Protein AF-0000000079724492 (afdb_homodimer)

pLDDT: mean 89.34, std 16.04, range [23.08, 98.81]

Radius of gyration: 20.68 Å; Cα contacts (8 Å, |Δi|>4): 673; chains: 2; bounding box: 57×58×46 Å

Organism: NCBI:txid2484901

Nearest PDB structures (foldseek):
  4kyx-assembly1_A  TM=8.352E-01  e=3.071E-11  Rickettsia felis URRWXCal2
  4dyw-assembly1_A  TM=8.777E-01  e=1.255E-09  Burkholderia pseudomallei 1710b
  5gp0-assembly1_I  TM=8.619E-01  e=4.681E-09  Arabidopsis thaliana
  2b0v-assembly1_A  TM=8.127E-01  e=9.041E-09  Nitrosomonas europaea
  7r0d-assembly1_AAA  TM=7.111E-01  e=1.255E-09  Homo sapiens

Solvent-accessible surface area (backbone atoms only — not comparable to full-atom values): 17056 Å² total; per-residue (Å²): 129,81,78,69,68,70,71,74,82,53,71,42,51,28,32,27,36,49,32,59,51,98,87,62,25,36,44,31,31,26,35,60,56,94,86,43,71,36,33,25,57,44,46,43,68,52,51,76,54,48,49,66,67,55,31,40,42,50,31,31,34,57,49,24,63,40,52,70,72,47,74,44,43,32,35,42,34,40,31,43,28,93,82,43,73,40,29,40,40,36,42,33,23,42,36,44,58,55,99,69,76,76,40,75,33,81,86,43,73,56,54,75,48,69,50,72,37,45,63,72,56,49,66,74,49,62,46,50,77,45,57,53,72,68,58,69,50,88,76,83,62,73,23,49,68,43,78,28,63,46,79,74,81,125,130,80,77,69,67,69,70,75,82,51,71,43,50,28,32,27,36,50,33,60,50,98,85,62,24,36,45,32,30,27,34,60,56,94,85,45,71,34,33,25,57,46,46,43,66,52,50,76,54,47,49,67,68,55,31,40,41,50,33,32,34,58,50,24,64,42,52,69,73,48,73,45,44,31,35,42,33,40,30,43,28,93,83,44,73,40,30,40,40,37,43,33,23,42,36,42,58,55,99,66,78,77,40,76,32,81,86,43,73,58,54,76,47,70,50,72,35,45,63,72,55,48,68,74,50,62,44,51,76,45,56,54,72,69,58,71,51,86,76,84,61,73,26,48,67,45,77,27,63,47,78,75,81,123

InterPro domains:
  IPR000086 NUDIX hydrolase domain [PF00293] (11-135)
  IPR000086 NUDIX hydrolase domain [PS51462] (10-139)
  IPR015797 NUDIX hydrolase-like domain superfamily [SSF55811] (9-136)
  IPR020476 NUDIX hydrolase [PR00502] (39-53)
  IPR020476 NUDIX hydrolase [PR00502] (53-68)

Structure (mmCIF, N/CA/C/O backbone):
data_AF-0000000079724492-model_v1
#
loop_
_entity.id
_entity.type
_entity.pdbx_description
1 polymer 'NUDIX hydrolase'
#
loop_
_atom_site.group_PDB
_atom_site.id
_atom_site.type_symbol
_atom_site.label_atom_id
_atom_site.label_alt_id
_atom_site.label_comp_id
_atom_site.label_asym_id
_atom_site.label_entity_id
_atom_site.label_seq_id
_atom_site.pdbx_PDB_ins_code
_atom_site.Cartn_x
_atom_site.Cartn_y
_atom_site.Cartn_z
_atom_site.occupancy
_atom_site.B_iso_or_equiv
_atom_site.auth_seq_id
_atom_site.auth_comp_id
_atom_site.auth_asym_id
_atom_site.auth_atom_id
_atom_site.pdbx_PDB_model_num
ATOM 1 N N . MET A 1 1 ? 31.938 20.969 -4.527 1 23.92 1 MET A N 1
ATOM 2 C CA . MET A 1 1 ? 31.438 19.703 -5.047 1 23.92 1 MET A CA 1
ATOM 3 C C . MET A 1 1 ? 30.016 19.422 -4.562 1 23.92 1 MET A C 1
ATOM 5 O O . MET A 1 1 ? 29.797 19.266 -3.363 1 23.92 1 MET A O 1
ATOM 9 N N . ILE A 1 2 ? 29 20.109 -5.086 1 25.16 2 ILE A N 1
ATOM 10 C CA . ILE A 1 2 ? 27.594 20.156 -4.711 1 25.16 2 ILE A CA 1
ATOM 11 C C . ILE A 1 2 ? 27.031 18.734 -4.621 1 25.16 2 ILE A C 1
ATOM 13 O O . ILE A 1 2 ? 27.094 17.969 -5.594 1 25.16 2 ILE A O 1
ATOM 17 N N . ASP A 1 3 ? 27.344 18.062 -3.525 1 25.41 3 ASP A N 1
ATOM 18 C CA . ASP A 1 3 ? 26.875 16.719 -3.236 1 25.41 3 ASP A CA 1
ATOM 19 C C . ASP A 1 3 ? 25.438 16.531 -3.723 1 25.41 3 ASP A C 1
ATOM 21 O O . ASP A 1 3 ? 24.5 17.109 -3.164 1 25.41 3 ASP A O 1
ATOM 25 N N . PHE A 1 4 ? 25.266 16.672 -5.016 1 28.94 4 PHE A N 1
ATOM 26 C CA . PHE A 1 4 ? 24.047 16.266 -5.699 1 28.94 4 PHE A CA 1
ATOM 27 C C . PHE A 1 4 ? 23.562 14.93 -5.148 1 28.94 4 PHE A C 1
ATOM 29 O O . PHE A 1 4 ? 24.109 13.875 -5.469 1 28.94 4 PHE A O 1
ATOM 36 N N . LEU A 1 5 ? 23.5 14.852 -3.926 1 30.67 5 LEU A N 1
ATOM 37 C CA . LEU A 1 5 ? 22.938 13.633 -3.336 1 30.67 5 LEU A CA 1
ATOM 38 C C . LEU A 1 5 ? 21.781 13.109 -4.168 1 30.67 5 LEU A C 1
ATOM 40 O O . LEU A 1 5 ? 20.781 13.805 -4.344 1 30.67 5 LEU A O 1
ATOM 44 N N . PHE A 1 6 ? 22.125 12.57 -5.207 1 33.72 6 PHE A N 1
ATOM 45 C CA . PHE A 1 6 ? 21.188 11.828 -6.047 1 33.72 6 PHE A CA 1
ATOM 46 C C . PHE A 1 6 ? 20.094 11.188 -5.207 1 33.72 6 PHE A C 1
ATOM 48 O O . PHE A 1 6 ? 20.359 10.289 -4.402 1 33.72 6 PHE A O 1
ATOM 55 N N . LYS A 1 7 ? 19.266 12.023 -4.555 1 41.03 7 LYS A N 1
ATOM 56 C CA . LYS A 1 7 ? 18.078 11.438 -3.926 1 41.03 7 LYS A CA 1
ATOM 57 C C . LYS A 1 7 ? 17.625 10.203 -4.684 1 41.03 7 LYS A C 1
ATOM 59 O O . LYS A 1 7 ? 17.359 10.258 -5.887 1 41.03 7 LYS A O 1
ATOM 64 N N . LYS A 1 8 ? 18.281 9.117 -4.406 1 47.78 8 LYS A N 1
ATOM 65 C CA . LYS A 1 8 ? 17.906 7.832 -4.996 1 47.78 8 LYS A CA 1
ATOM 66 C C . LYS A 1 8 ? 16.422 7.809 -5.355 1 47.78 8 LYS A C 1
ATOM 68 O O . LYS A 1 8 ? 15.57 8.094 -4.512 1 47.78 8 LYS A O 1
ATOM 73 N N . LYS A 1 9 ? 16.078 8.008 -6.695 1 63.56 9 LYS A N 1
ATOM 74 C CA . LYS A 1 9 ? 14.867 7.789 -7.477 1 63.56 9 LYS A CA 1
ATOM 75 C C . LYS A 1 9 ? 14.156 6.508 -7.043 1 63.56 9 LYS A C 1
ATOM 77 O O . LYS A 1 9 ? 14.695 5.41 -7.195 1 63.56 9 LYS A O 1
ATOM 82 N N . GLY A 1 10 ? 13.328 6.68 -5.855 1 80.56 10 GLY A N 1
ATOM 83 C CA . GLY A 1 10 ? 12.711 5.43 -5.445 1 80.56 10 GLY A CA 1
ATOM 84 C C . GLY A 1 10 ? 11.25 5.582 -5.055 1 80.56 10 GLY A C 1
ATOM 85 O O . GLY A 1 10 ? 10.766 6.703 -4.879 1 80.56 10 GLY A O 1
ATOM 86 N N . LEU A 1 11 ? 10.633 4.5 -5.086 1 90.06 11 LEU A N 1
ATOM 87 C CA . LEU A 1 11 ? 9.25 4.379 -4.633 1 90.06 11 LEU A CA 1
ATOM 88 C C . LEU A 1 11 ? 9.133 4.703 -3.146 1 90.06 11 LEU A C 1
ATOM 90 O O . LEU A 1 11 ? 9.883 4.164 -2.328 1 90.06 11 LEU A O 1
ATOM 94 N N . ARG A 1 12 ? 8.336 5.766 -2.795 1 93.5 12 ARG A N 1
ATOM 95 C CA . ARG A 1 12 ? 8.117 6.137 -1.401 1 93.5 12 ARG A CA 1
ATOM 96 C C . ARG A 1 12 ? 6.801 5.562 -0.882 1 93.5 12 ARG A C 1
ATOM 98 O O . ARG A 1 12 ? 5.789 5.57 -1.587 1 93.5 12 ARG A O 1
ATOM 105 N N . VAL A 1 13 ? 6.805 5 0.316 1 97.12 13 VAL A N 1
ATOM 106 C CA . VAL A 1 13 ? 5.602 4.516 0.984 1 97.12 13 VAL A CA 1
ATOM 107 C C . VAL A 1 13 ? 5.352 5.324 2.254 1 97.12 13 VAL A C 1
ATOM 109 O O . VAL A 1 13 ? 6.234 5.441 3.107 1 97.12 13 VAL A O 1
ATOM 112 N N . ARG A 1 14 ? 4.18 5.91 2.348 1 97.69 14 ARG A N 1
ATOM 113 C CA . ARG A 1 14 ? 3.871 6.688 3.545 1 97.69 14 ARG A CA 1
ATOM 114 C C . ARG A 1 14 ? 2.49 6.332 4.086 1 97.69 14 ARG A C 1
ATOM 116 O O . ARG A 1 14 ? 1.649 5.805 3.357 1 97.69 14 ARG A O 1
ATOM 123 N N . VAL A 1 15 ? 2.297 6.559 5.344 1 98.75 15 VAL A N 1
ATOM 124 C CA . VAL A 1 15 ? 0.991 6.43 5.984 1 98.75 15 VAL A CA 1
ATOM 125 C C . VAL A 1 15 ? 0.385 7.816 6.203 1 98.75 15 VAL A C 1
ATOM 127 O O . VAL A 1 15 ? 1.109 8.805 6.312 1 98.75 15 VAL A O 1
ATOM 130 N N . ALA A 1 16 ? -0.889 7.879 6.18 1 98.75 16 ALA A N 1
ATOM 131 C CA . ALA A 1 16 ? -1.638 9.102 6.449 1 98.75 16 ALA A CA 1
ATOM 132 C C . ALA A 1 16 ? -2.861 8.82 7.316 1 98.75 16 ALA A C 1
ATOM 134 O O . ALA A 1 16 ? -3.498 7.773 7.18 1 98.75 16 ALA A O 1
ATOM 135 N N . ALA A 1 17 ? -3.199 9.734 8.133 1 98.75 17 ALA A N 1
ATOM 136 C CA . ALA A 1 17 ? -4.285 9.562 9.102 1 98.75 17 ALA A CA 1
ATOM 137 C C . ALA A 1 17 ? -5.461 10.477 8.773 1 98.75 17 ALA A C 1
ATOM 139 O O . ALA A 1 17 ? -5.305 11.695 8.711 1 98.75 17 ALA A O 1
ATOM 140 N N . LEU A 1 18 ? -6.535 9.898 8.586 1 98.25 18 LEU A N 1
ATOM 141 C CA . LEU A 1 18 ? -7.785 10.648 8.562 1 98.25 18 LEU A CA 1
ATOM 142 C C . LEU A 1 18 ? -8.398 10.719 9.953 1 98.25 18 LEU A C 1
ATOM 144 O O . LEU A 1 18 ? -8.945 9.734 10.453 1 98.25 18 LEU A O 1
ATOM 148 N N . ILE A 1 19 ? -8.266 11.812 10.578 1 98.19 19 ILE A N 1
ATOM 149 C CA . ILE A 1 19 ? -8.781 12.07 11.914 1 98.19 19 ILE A CA 1
ATOM 150 C C . ILE A 1 19 ? -9.922 13.094 11.836 1 98.19 19 ILE A C 1
ATOM 152 O O . ILE A 1 19 ? -9.758 14.164 11.25 1 98.19 19 ILE A O 1
ATOM 156 N N . GLN A 1 20 ? -11.016 12.75 12.414 1 96.69 20 GLN A N 1
ATOM 157 C CA . GLN A 1 20 ? -12.141 13.672 12.445 1 96.69 20 GLN A CA 1
ATOM 158 C C . GLN A 1 20 ? -12.461 14.109 13.867 1 96.69 20 GLN A C 1
ATOM 160 O O . GLN A 1 20 ? -12.375 13.312 14.805 1 96.69 20 GLN A O 1
ATOM 165 N N . ASP A 1 21 ? -12.836 15.391 14.016 1 95.94 21 ASP A N 1
ATOM 166 C CA . ASP A 1 21 ? -13.258 15.867 15.328 1 95.94 21 ASP A CA 1
ATOM 167 C C . ASP A 1 21 ? -14.727 15.539 15.578 1 95.94 21 ASP A C 1
ATOM 169 O O . ASP A 1 21 ? -15.344 14.805 14.805 1 95.94 21 ASP A O 1
ATOM 173 N N . LYS A 1 22 ? -15.203 16.047 16.672 1 94.38 22 LYS A N 1
ATOM 174 C CA . LYS A 1 22 ? -16.562 15.719 17.109 1 94.38 22 LYS A CA 1
ATOM 175 C C . LYS A 1 22 ? -17.594 16.25 16.109 1 94.38 22 LYS A C 1
ATOM 177 O O . LYS A 1 22 ? -18.719 15.742 16.047 1 94.38 22 LYS A O 1
ATOM 182 N N . LYS A 1 23 ? -17.25 17.281 15.328 1 95.44 23 LYS A N 1
ATOM 183 C CA . LYS A 1 23 ? -18.172 17.891 14.352 1 95.44 23 LYS A CA 1
ATOM 184 C C . LYS A 1 23 ? -18 17.25 12.977 1 95.44 23 LYS A C 1
ATOM 186 O O . LYS A 1 23 ? -18.625 17.672 12.008 1 95.44 23 LYS A O 1
ATOM 191 N N . GLY A 1 24 ? -17.062 16.281 12.836 1 94.75 24 GLY A N 1
ATOM 192 C CA . GLY A 1 24 ? -16.844 15.578 11.578 1 94.75 24 GLY A CA 1
ATOM 193 C C . GLY A 1 24 ? -15.828 16.25 10.68 1 94.75 24 GLY A C 1
ATOM 194 O O . GLY A 1 24 ? -15.633 15.844 9.531 1 94.75 24 GLY A O 1
ATOM 195 N N . LYS A 1 25 ? -15.234 17.297 11.188 1 97.25 25 LYS A N 1
ATOM 196 C CA . LYS A 1 25 ? -14.227 17.984 10.391 1 97.25 25 LYS A CA 1
ATOM 197 C C . LYS A 1 25 ? -12.906 17.219 10.375 1 97.25 25 LYS A C 1
ATOM 199 O O . LYS A 1 25 ? -12.531 16.609 11.375 1 97.25 25 LYS A O 1
ATOM 204 N N . VAL A 1 26 ? -12.18 17.266 9.281 1 97.81 26 VAL A N 1
ATOM 205 C CA . VAL A 1 26 ? -10.961 16.5 9.047 1 97.81 26 VAL A CA 1
ATOM 206 C C . VAL A 1 26 ? -9.742 17.312 9.461 1 97.81 26 VAL A C 1
ATOM 208 O O . VAL A 1 26 ? -9.602 18.469 9.062 1 97.81 26 VAL A O 1
ATOM 211 N N . LEU A 1 27 ? -8.875 16.703 10.227 1 98.38 27 LEU A N 1
ATOM 212 C CA . LEU A 1 27 ? -7.625 17.328 10.648 1 98.38 27 LEU A CA 1
ATOM 213 C C . LEU A 1 27 ? -6.59 17.266 9.523 1 98.38 27 LEU A C 1
ATOM 215 O O . LEU A 1 27 ? -6.301 16.203 8.992 1 98.38 27 LEU A O 1
ATOM 219 N N . LEU A 1 28 ? -6.062 18.422 9.125 1 98.31 28 LEU A N 1
ATOM 220 C CA . LEU A 1 28 ? -4.957 18.516 8.18 1 98.31 28 LEU A CA 1
ATOM 221 C C . LEU A 1 28 ? -3.785 19.281 8.789 1 98.31 28 LEU A C 1
ATOM 223 O O . LEU A 1 28 ? -3.969 20.062 9.727 1 98.31 28 LEU A O 1
ATOM 227 N N . ILE A 1 29 ? -2.602 18.953 8.25 1 97.38 29 ILE A N 1
ATOM 228 C CA . ILE A 1 29 ? -1.427 19.766 8.562 1 97.38 29 ILE A CA 1
ATOM 229 C C . ILE A 1 29 ? -1.015 20.578 7.328 1 97.38 29 ILE A C 1
ATOM 231 O O . ILE A 1 29 ? -1.315 20.188 6.195 1 97.38 29 ILE A O 1
ATOM 235 N N . GLN A 1 30 ? -0.397 21.688 7.605 1 95.62 30 GLN A N 1
ATOM 236 C CA . GLN A 1 30 ? 0.073 22.547 6.527 1 95.62 30 GLN A CA 1
ATOM 237 C C . GLN A 1 30 ? 1.594 22.5 6.406 1 95.62 30 GLN A C 1
ATOM 239 O O . GLN A 1 30 ? 2.303 22.516 7.418 1 95.62 30 GLN A O 1
ATOM 244 N N . GLN A 1 31 ? 2.049 22.312 5.203 1 93.19 31 GLN A N 1
ATOM 245 C CA . GLN A 1 31 ? 3.471 22.438 4.895 1 93.19 31 GLN A CA 1
ATOM 246 C C . GLN A 1 31 ? 3.721 23.562 3.895 1 93.19 31 GLN A C 1
ATOM 248 O O . GLN A 1 31 ? 2.85 23.891 3.088 1 93.19 31 GLN A O 1
ATOM 253 N N . THR A 1 32 ? 4.852 24.219 4.105 1 86.12 32 THR A N 1
ATOM 254 C CA . THR A 1 32 ? 5.223 25.312 3.213 1 86.12 32 THR A CA 1
ATOM 255 C C . THR A 1 32 ? 6.508 24.984 2.459 1 86.12 32 THR A C 1
ATOM 257 O O . THR A 1 32 ? 7.473 24.5 3.053 1 86.12 32 THR A O 1
ATOM 260 N N . LYS A 1 33 ? 6.359 24.969 1.174 1 76.69 33 LYS A N 1
ATOM 261 C CA . LYS A 1 33 ? 7.531 24.844 0.31 1 76.69 33 LYS A CA 1
ATOM 262 C C . LYS A 1 33 ? 7.613 26 -0.678 1 76.69 33 LYS A C 1
ATOM 264 O O . LYS A 1 33 ? 6.645 26.297 -1.377 1 76.69 33 LYS A O 1
ATOM 269 N N . LYS A 1 34 ? 8.734 26.609 -0.752 1 77.06 34 LYS A N 1
ATOM 270 C CA . LYS A 1 34 ? 8.992 27.75 -1.627 1 77.06 34 LYS A CA 1
ATOM 271 C C . LYS A 1 34 ? 7.91 28.812 -1.485 1 77.06 34 LYS A C 1
ATOM 273 O O . LYS A 1 34 ? 7.402 29.328 -2.484 1 77.06 34 LYS A O 1
ATOM 278 N N . GLY A 1 35 ? 7.473 29 -0.375 1 74.62 35 GLY A N 1
ATOM 279 C CA . GLY A 1 35 ? 6.551 30.094 -0.084 1 74.62 35 GLY A CA 1
ATOM 280 C C . GLY A 1 35 ? 5.098 29.719 -0.314 1 74.62 35 GLY A C 1
ATOM 281 O O . GLY A 1 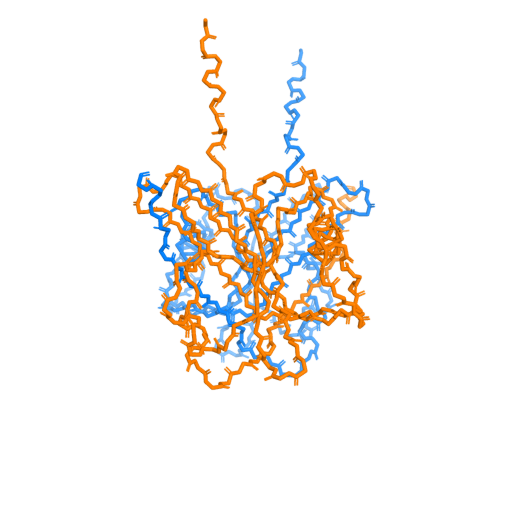35 ? 4.195 30.516 -0.047 1 74.62 35 GLY A O 1
ATOM 282 N N . GLN A 1 36 ? 4.871 28.656 -0.905 1 82.12 36 GLN A N 1
ATOM 283 C CA . GLN A 1 36 ? 3.496 28.203 -1.118 1 82.12 36 GLN A CA 1
ATOM 284 C C . GLN A 1 36 ? 3.109 27.125 -0.12 1 82.12 36 GLN A C 1
ATOM 286 O O . GLN A 1 36 ? 3.84 26.141 0.057 1 82.12 36 GLN A O 1
ATOM 291 N N . GLY A 1 37 ? 2.002 27.391 0.529 1 90.62 37 GLY A N 1
ATOM 292 C CA . GLY A 1 37 ? 1.502 26.422 1.496 1 90.62 37 GLY A CA 1
ATOM 293 C C . GLY A 1 37 ? 0.546 25.422 0.891 1 90.62 37 GLY A C 1
ATOM 294 O O . GLY A 1 37 ? -0.2 25.734 -0.037 1 90.62 37 GLY A O 1
ATOM 295 N N . TYR A 1 38 ? 0.639 24.203 1.301 1 94.69 38 TYR A N 1
ATOM 296 C CA . TYR A 1 38 ? -0.314 23.172 0.926 1 94.69 38 TYR A CA 1
ATOM 297 C C . TYR A 1 38 ? -0.69 22.312 2.131 1 94.69 38 TYR A C 1
ATOM 299 O O . TYR A 1 38 ? -0.074 22.422 3.193 1 94.69 38 TYR A O 1
ATOM 307 N N . TRP A 1 39 ? -1.749 21.578 1.968 1 96.56 39 TRP A N 1
ATOM 308 C CA . TRP A 1 39 ? -2.305 20.812 3.078 1 96.56 39 TRP A CA 1
ATOM 309 C C . TRP A 1 39 ? -2.16 19.312 2.834 1 96.56 39 TRP A C 1
ATOM 311 O O . TRP A 1 39 ? -2.197 18.859 1.688 1 96.56 39 TRP A O 1
ATOM 321 N N . LEU A 1 40 ? -2.006 18.578 3.943 1 96.81 40 LEU A N 1
ATOM 322 C CA . LEU A 1 40 ? -1.855 17.125 3.906 1 96.81 40 LEU A CA 1
ATOM 323 C C . LEU A 1 40 ? -2.582 16.469 5.078 1 96.81 40 LEU A C 1
ATOM 325 O O . LEU A 1 40 ? -2.744 17.094 6.133 1 96.81 40 LEU A O 1
ATOM 329 N N . LEU A 1 41 ? -2.975 15.227 4.82 1 98.38 41 LEU A N 1
ATOM 330 C CA . LEU A 1 41 ? 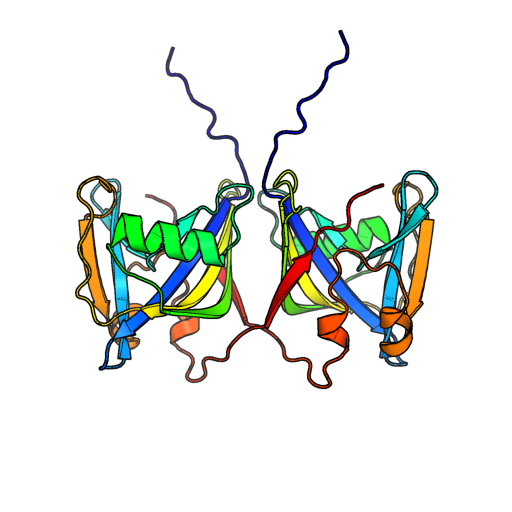-3.27 14.406 5.992 1 98.38 41 LEU A CA 1
ATOM 331 C C . LEU A 1 41 ? -2.016 14.188 6.832 1 98.38 41 LEU A C 1
ATOM 333 O O . LEU A 1 41 ? -0.935 13.953 6.289 1 98.38 41 LEU A O 1
ATOM 337 N N . PRO A 1 42 ? -2.145 14.352 8.219 1 98.06 42 PRO A N 1
ATOM 338 C CA . PRO A 1 42 ? -0.962 14.039 9.023 1 98.06 42 PRO A CA 1
ATOM 339 C C . PRO A 1 42 ? -0.451 12.617 8.797 1 98.06 42 PRO A C 1
ATOM 341 O O . PRO A 1 42 ? -1.245 11.703 8.578 1 98.06 42 PRO A O 1
ATOM 344 N N . GLY A 1 43 ? 0.784 12.406 8.859 1 97.69 43 GLY A N 1
ATOM 345 C CA . GLY A 1 43 ? 1.438 11.133 8.578 1 97.69 43 GLY A CA 1
ATOM 346 C C . GLY A 1 43 ? 2.883 11.289 8.148 1 97.69 43 GLY A C 1
ATOM 347 O O . GLY A 1 43 ? 3.529 12.289 8.477 1 97.69 43 GLY A O 1
ATOM 348 N N . GLY A 1 44 ? 3.436 10.25 7.469 1 97 44 GLY A N 1
ATOM 349 C CA . GLY A 1 44 ? 4.824 10.281 7.035 1 97 44 GLY A CA 1
ATOM 350 C C . GLY A 1 44 ? 5.328 8.938 6.539 1 97 44 GLY A C 1
ATOM 351 O O . GLY A 1 44 ? 4.543 8.008 6.352 1 97 44 GLY A O 1
ATOM 352 N N . GLY A 1 45 ? 6.551 8.906 6.289 1 96.81 45 GLY A N 1
ATOM 353 C CA . GLY A 1 45 ? 7.141 7.715 5.711 1 96.81 45 GLY A CA 1
ATOM 354 C C . GLY A 1 45 ? 7.195 6.547 6.68 1 96.81 45 GLY A C 1
ATOM 355 O O . GLY A 1 45 ? 7.418 6.738 7.879 1 96.81 45 GLY A O 1
ATOM 356 N N . ILE A 1 46 ? 7.023 5.34 6.121 1 96.81 46 ILE A N 1
ATOM 357 C CA . ILE A 1 46 ? 7.215 4.109 6.883 1 96.81 46 ILE A CA 1
ATOM 358 C C . ILE A 1 46 ? 8.703 3.77 6.949 1 96.81 46 ILE A C 1
ATOM 360 O O . ILE A 1 46 ? 9.391 3.789 5.926 1 96.81 46 ILE A O 1
ATOM 364 N N . GLU A 1 47 ? 9.203 3.49 8.102 1 95.06 47 GLU A N 1
ATOM 365 C CA . GLU A 1 47 ? 10.57 3.008 8.25 1 95.06 47 GLU A CA 1
ATOM 366 C C . GLU A 1 47 ? 10.633 1.489 8.109 1 95.06 47 GLU A C 1
ATOM 368 O O . GLU A 1 47 ? 9.711 0.781 8.508 1 95.06 47 GLU A O 1
ATOM 373 N N . PHE A 1 48 ? 11.742 1.054 7.582 1 93.5 48 PHE A N 1
ATOM 374 C CA . PHE A 1 48 ? 11.945 -0.376 7.383 1 93.5 48 PHE A CA 1
ATOM 375 C C . PHE A 1 48 ? 11.781 -1.136 8.695 1 93.5 48 PHE A C 1
ATOM 377 O O . PHE A 1 48 ? 12.367 -0.761 9.711 1 93.5 48 PHE A O 1
ATOM 384 N N . GLY A 1 49 ? 10.93 -2.201 8.703 1 93.5 49 GLY A N 1
ATOM 385 C CA . GLY A 1 49 ? 10.703 -3.029 9.883 1 93.5 49 GLY A CA 1
ATOM 386 C C . GLY A 1 49 ? 9.586 -2.514 10.773 1 93.5 49 GLY A C 1
ATOM 387 O O . GLY A 1 49 ? 9.18 -3.191 11.719 1 93.5 49 GLY A O 1
ATOM 388 N N . GLU A 1 50 ? 9.109 -1.398 10.461 1 94.38 50 GLU A N 1
ATOM 389 C CA . GLU A 1 50 ? 7.992 -0.779 11.164 1 94.38 50 GLU A CA 1
ATOM 390 C C . GLU A 1 50 ? 6.684 -0.998 10.414 1 94.38 50 GLU A C 1
ATOM 392 O O . GLU A 1 50 ? 6.602 -0.75 9.203 1 94.38 50 GLU A O 1
ATOM 397 N N . SER A 1 51 ? 5.652 -1.509 11.141 1 96.69 51 SER A N 1
ATOM 398 C CA . SER A 1 51 ? 4.367 -1.679 10.469 1 96.69 51 SER A CA 1
ATOM 399 C C . SER A 1 51 ? 3.736 -0.331 10.133 1 96.69 51 SER A C 1
ATOM 401 O O . SER A 1 51 ? 4.113 0.695 10.703 1 96.69 51 SER A O 1
ATOM 403 N N . ALA A 1 52 ? 2.83 -0.354 9.219 1 98.19 52 ALA A N 1
ATOM 404 C CA . ALA A 1 52 ? 2.092 0.855 8.867 1 98.19 52 ALA A CA 1
ATOM 405 C C . ALA A 1 52 ? 1.427 1.472 10.094 1 98.19 52 ALA A C 1
ATOM 407 O O . ALA A 1 52 ? 1.461 2.689 10.281 1 98.19 52 ALA A O 1
ATOM 408 N N . GLU A 1 53 ? 0.862 0.656 10.906 1 98.06 53 GLU A N 1
ATOM 409 C CA . GLU A 1 53 ? 0.195 1.132 12.109 1 98.06 53 GLU A CA 1
ATOM 410 C C . GLU A 1 53 ? 1.193 1.752 13.086 1 98.06 53 GLU A C 1
ATOM 412 O O . GLU A 1 53 ? 0.92 2.797 13.68 1 98.06 53 GLU A O 1
ATOM 417 N N . GLU A 1 54 ? 2.318 1.111 13.25 1 97.62 54 GLU A N 1
ATOM 418 C CA . GLU A 1 54 ? 3.367 1.656 14.102 1 97.62 54 GLU A CA 1
ATOM 419 C C . GLU A 1 54 ? 3.869 2.998 13.57 1 97.62 54 GLU A C 1
ATOM 421 O O . GLU A 1 54 ? 4.105 3.926 14.352 1 97.62 54 GLU A O 1
ATOM 426 N N . ALA A 1 55 ? 4.07 3.047 12.266 1 98.19 55 ALA A N 1
ATOM 427 C CA . ALA A 1 55 ? 4.5 4.297 11.648 1 98.19 55 ALA A CA 1
ATOM 428 C C . ALA A 1 55 ? 3.492 5.414 11.906 1 98.19 55 ALA A C 1
ATOM 430 O O . ALA A 1 55 ? 3.873 6.543 12.219 1 98.19 55 ALA A O 1
ATOM 431 N N . LEU A 1 56 ? 2.225 5.043 11.812 1 98.31 56 LEU A N 1
ATOM 432 C CA . LEU A 1 56 ? 1.154 6.008 12.047 1 98.31 56 LEU A CA 1
ATOM 433 C C . LEU A 1 56 ? 1.223 6.566 13.469 1 98.31 56 LEU A C 1
ATOM 435 O O . LEU A 1 56 ? 1.15 7.781 13.664 1 98.31 56 LEU A O 1
ATOM 439 N N . GLN A 1 57 ? 1.383 5.691 14.375 1 98.31 57 GLN A N 1
ATOM 440 C CA . GLN A 1 57 ? 1.483 6.102 15.766 1 98.31 57 GLN A CA 1
ATOM 441 C C . GLN A 1 57 ? 2.695 7.004 15.992 1 98.31 57 GLN A C 1
ATOM 443 O O . GLN A 1 57 ? 2.584 8.055 16.625 1 98.31 57 GLN A O 1
ATOM 448 N N . ARG A 1 58 ? 3.793 6.578 15.477 1 97.81 58 ARG A N 1
ATOM 449 C CA . ARG A 1 58 ? 5.023 7.348 15.641 1 97.81 58 ARG A CA 1
ATOM 450 C C . ARG A 1 58 ? 4.891 8.734 15.016 1 97.81 58 ARG A C 1
ATOM 452 O O . ARG A 1 58 ? 5.168 9.742 15.664 1 97.81 58 ARG A O 1
ATOM 459 N N . GLU A 1 59 ? 4.465 8.789 13.758 1 97.56 59 GLU A N 1
ATOM 460 C CA . GLU A 1 59 ? 4.379 10.047 13.016 1 97.56 59 GLU A CA 1
ATOM 461 C C . GLU A 1 59 ? 3.402 11.008 13.68 1 97.56 59 GLU A C 1
ATOM 463 O O . GLU A 1 59 ? 3.654 12.219 13.734 1 97.56 59 GLU A O 1
ATOM 468 N N . LEU A 1 60 ? 2.262 10.555 14.227 1 97.62 60 LEU A N 1
ATOM 469 C CA . LEU A 1 60 ? 1.271 11.422 14.852 1 97.62 60 LEU A CA 1
ATOM 470 C C . LEU A 1 60 ? 1.788 11.969 16.172 1 97.62 60 LEU A C 1
ATOM 472 O O . LEU A 1 60 ? 1.508 13.117 16.531 1 97.62 60 LEU A O 1
ATOM 476 N N . LYS A 1 61 ? 2.506 11.109 16.859 1 96.81 61 LYS A N 1
ATOM 477 C CA . LYS A 1 61 ? 3.143 11.578 18.078 1 96.81 61 LYS A CA 1
ATOM 478 C C . LYS A 1 61 ? 4.191 12.648 17.781 1 96.81 61 LYS A C 1
ATOM 480 O O . LYS A 1 61 ? 4.215 13.703 18.422 1 96.81 61 LYS A O 1
ATOM 485 N N . GLU A 1 62 ? 5.012 12.398 16.828 1 95.88 62 GLU A N 1
ATOM 486 C CA . GLU A 1 62 ? 6.102 13.305 16.469 1 95.88 62 GLU A CA 1
ATOM 487 C C . GLU A 1 62 ? 5.566 14.625 15.922 1 95.88 62 GLU A C 1
ATOM 489 O O . GLU A 1 62 ? 6.059 15.695 16.281 1 95.88 62 GLU A O 1
ATOM 494 N N . GLU A 1 63 ? 4.574 14.57 15.07 1 96.06 63 GLU A N 1
ATOM 495 C CA . GLU A 1 63 ? 4.105 15.75 14.359 1 96.06 63 GLU A CA 1
ATOM 496 C C . GLU A 1 63 ? 3.148 16.578 15.211 1 96.06 63 GLU A C 1
ATOM 498 O O . GLU A 1 63 ? 3.182 17.812 15.188 1 96.06 63 GLU A O 1
ATOM 503 N N . LEU A 1 64 ? 2.254 15.898 16.031 1 96.44 64 LEU A N 1
ATOM 504 C CA . LEU A 1 64 ? 1.112 16.594 16.609 1 96.44 64 LEU A CA 1
ATOM 505 C C . LEU A 1 64 ? 0.923 16.188 18.062 1 96.44 64 LEU A C 1
ATOM 507 O O . LEU A 1 64 ? -0.05 16.594 18.703 1 96.44 64 LEU A O 1
ATOM 511 N N . GLU A 1 65 ? 1.772 15.391 18.609 1 95.94 65 GLU A N 1
ATOM 512 C CA . GLU A 1 65 ? 1.678 14.875 19.969 1 95.94 65 GLU A CA 1
ATOM 513 C C . GLU A 1 65 ? 0.336 14.188 20.219 1 95.94 65 GLU A C 1
ATOM 515 O O . GLU A 1 65 ? -0.28 14.367 21.266 1 95.94 65 GLU A O 1
ATOM 520 N N . LEU A 1 66 ? -0.112 13.492 19.219 1 97.19 66 LEU A N 1
ATOM 521 C CA . LEU A 1 66 ? -1.372 12.766 19.328 1 97.19 66 LEU A CA 1
ATOM 522 C C . LEU A 1 66 ? -1.124 11.281 19.609 1 97.19 66 LEU A C 1
ATOM 524 O O . LEU A 1 66 ? -0.216 10.68 19.031 1 97.19 66 LEU A O 1
ATOM 528 N N . ASP A 1 67 ? -1.985 10.773 20.5 1 97.69 67 ASP A N 1
ATOM 529 C CA . ASP A 1 67 ? -1.932 9.352 20.812 1 97.69 67 ASP A CA 1
ATOM 530 C C . ASP A 1 67 ? -3.059 8.594 20.125 1 97.69 67 ASP A C 1
ATOM 532 O O . ASP A 1 67 ? -4.238 8.883 20.328 1 97.69 67 ASP A O 1
ATOM 536 N N . VAL A 1 68 ? -2.693 7.594 19.438 1 98.06 68 VAL A N 1
ATOM 537 C CA . VAL A 1 68 ? -3.652 6.832 18.656 1 98.06 68 VAL A CA 1
ATOM 538 C C . VAL A 1 68 ? -4.367 5.816 19.547 1 98.06 68 VAL A C 1
ATOM 540 O O . VAL A 1 68 ? -3.725 5.098 20.312 1 98.06 68 VAL A O 1
ATOM 543 N N . ILE A 1 69 ? -5.695 5.785 19.391 1 98.06 69 ILE A N 1
ATOM 544 C CA . ILE A 1 69 ? -6.516 4.793 20.078 1 98.06 69 ILE A CA 1
ATOM 545 C C . ILE A 1 69 ? -6.766 3.6 19.156 1 98.06 69 ILE A C 1
ATOM 547 O O . ILE A 1 69 ? -6.664 2.447 19.578 1 98.06 69 ILE A O 1
ATOM 551 N N . SER A 1 70 ? -7.137 3.812 17.969 1 98.06 70 SER A N 1
ATOM 552 C CA . SER A 1 70 ? -7.398 2.781 16.969 1 98.06 70 SER A CA 1
ATOM 553 C C . SER A 1 70 ? -7.191 3.314 15.547 1 98.06 70 SER A C 1
ATOM 555 O O . SER A 1 70 ? -7.215 4.527 15.328 1 98.06 70 SER A O 1
ATOM 557 N N . SER A 1 71 ? -6.91 2.443 14.695 1 98.25 71 SER A N 1
ATOM 558 C CA . SER A 1 71 ? -6.781 2.756 13.273 1 98.25 71 SER A CA 1
ATOM 559 C C . SER A 1 71 ? -7.402 1.664 12.414 1 98.25 71 SER A C 1
ATOM 561 O O . SER A 1 71 ? -7.371 0.486 12.773 1 98.25 71 SER A O 1
ATOM 563 N N . ALA A 1 72 ? -8.055 2.074 11.305 1 98.19 72 ALA A N 1
ATOM 564 C CA . ALA A 1 72 ? -8.625 1.172 10.312 1 98.19 72 ALA A CA 1
ATOM 565 C C . ALA A 1 72 ? -8.281 1.629 8.898 1 98.19 72 ALA A C 1
ATOM 567 O O . ALA A 1 72 ? -8.359 2.82 8.586 1 98.19 72 ALA A O 1
ATOM 568 N N . PHE A 1 73 ? -7.906 0.67 8.094 1 98.5 73 PHE A N 1
ATOM 569 C CA . PHE A 1 73 ? -7.457 0.984 6.742 1 98.5 73 PHE A CA 1
ATOM 570 C C . PHE A 1 73 ? -8.617 1.479 5.887 1 98.5 73 PHE A C 1
ATOM 572 O O . PHE A 1 73 ? -9.688 0.87 5.871 1 98.5 73 PHE A O 1
ATOM 579 N N . LEU A 1 74 ? -8.352 2.615 5.168 1 98 74 LEU A N 1
ATOM 580 C CA . LEU A 1 74 ? -9.438 3.23 4.41 1 98 74 LEU A CA 1
ATOM 581 C C . LEU A 1 74 ? -9.203 3.084 2.91 1 98 74 LEU A C 1
ATOM 583 O O . LEU A 1 74 ? -10.094 2.652 2.176 1 98 74 LEU A O 1
ATOM 587 N N . LEU A 1 75 ? -8.039 3.475 2.496 1 98.12 75 LEU A N 1
ATOM 588 C CA . LEU A 1 75 ? -7.816 3.496 1.055 1 98.12 75 LEU A CA 1
ATOM 589 C C . LEU A 1 75 ? -6.324 3.467 0.738 1 98.12 75 LEU A C 1
ATOM 591 O O . LEU A 1 75 ? -5.5 3.848 1.572 1 98.12 75 LEU A O 1
ATOM 595 N N . LEU A 1 76 ? -6.008 2.959 -0.42 1 98.56 76 LEU A N 1
ATOM 596 C CA . LEU A 1 76 ? -4.699 3.066 -1.052 1 98.56 76 LEU A CA 1
ATOM 597 C C . LEU A 1 76 ? -4.668 4.219 -2.051 1 98.56 76 LEU A C 1
ATOM 599 O O . LEU A 1 76 ? -5.496 4.277 -2.961 1 98.56 76 LEU A O 1
ATOM 603 N N . ASN A 1 77 ? -3.738 5.148 -1.831 1 98.25 77 ASN A N 1
ATOM 604 C CA . ASN A 1 77 ? -3.506 6.211 -2.803 1 98.25 77 ASN A CA 1
ATOM 605 C C . ASN A 1 77 ? -2.166 6.035 -3.516 1 98.25 77 ASN A C 1
ATOM 607 O O . ASN A 1 77 ? -1.153 5.746 -2.877 1 98.25 77 ASN A O 1
ATOM 611 N N . GLU A 1 78 ? -2.211 6.074 -4.777 1 98.06 78 GLU A N 1
ATOM 612 C CA . GLU A 1 78 ? -0.994 6.055 -5.582 1 98.06 78 GLU A CA 1
ATOM 613 C C . GLU A 1 78 ? -0.857 7.332 -6.41 1 98.06 78 GLU A C 1
ATOM 615 O O . GLU A 1 78 ? -1.771 7.695 -7.156 1 98.06 78 GLU A O 1
ATOM 620 N N . SER A 1 79 ? 0.278 8.023 -6.238 1 96.12 79 SER A N 1
ATOM 621 C CA . SER A 1 79 ? 0.551 9.266 -6.957 1 96.12 79 SER A CA 1
ATOM 622 C C . SER A 1 79 ? 1.872 9.188 -7.715 1 96.12 79 SER A C 1
ATOM 624 O O . SER A 1 79 ? 2.92 8.93 -7.121 1 96.12 79 SER A O 1
ATOM 626 N N . ILE A 1 80 ? 1.819 9.359 -9.008 1 93.44 80 ILE A N 1
ATOM 627 C CA . ILE A 1 80 ? 2.998 9.32 -9.867 1 93.44 80 ILE A CA 1
ATOM 628 C C . ILE A 1 80 ? 3.129 10.633 -10.633 1 93.44 80 ILE A C 1
ATOM 630 O O . ILE A 1 80 ? 2.162 11.109 -11.234 1 93.44 80 ILE A O 1
ATOM 634 N N . ASP A 1 81 ? 4.32 11.164 -10.547 1 90.25 81 ASP A N 1
ATOM 635 C CA . ASP A 1 81 ? 4.602 12.383 -11.305 1 90.25 81 ASP A CA 1
ATOM 636 C C . ASP A 1 81 ? 4.531 12.117 -12.812 1 90.25 81 ASP A C 1
ATOM 638 O O . ASP A 1 81 ? 5.012 11.094 -13.289 1 90.25 81 ASP A O 1
ATOM 642 N N . PRO A 1 82 ? 3.969 13.062 -13.562 1 87.12 82 PRO A N 1
ATOM 643 C CA . PRO A 1 82 ? 3.83 12.852 -15.008 1 87.12 82 PRO A CA 1
ATOM 644 C C . PRO A 1 82 ? 5.164 12.555 -15.688 1 87.12 82 PRO A C 1
ATOM 646 O O . PRO A 1 82 ? 5.195 11.859 -16.703 1 87.12 82 PRO A O 1
ATOM 649 N N . LYS A 1 83 ? 6.262 13.031 -15.117 1 87.06 83 LYS A N 1
ATOM 650 C CA . LYS A 1 83 ? 7.586 12.789 -15.68 1 87.06 83 LYS A CA 1
ATOM 651 C C . LYS A 1 83 ? 8.211 11.531 -15.086 1 87.06 83 LYS A C 1
ATOM 653 O O . LYS A 1 83 ? 9.367 11.211 -15.367 1 87.06 83 LYS A O 1
ATOM 658 N N . LYS A 1 84 ? 7.441 10.898 -14.211 1 86.38 84 LYS A N 1
ATOM 659 C CA . LYS A 1 84 ? 7.832 9.633 -13.594 1 86.38 84 LYS A CA 1
ATOM 660 C C . LYS A 1 84 ? 9.102 9.797 -12.766 1 86.38 84 LYS A C 1
ATOM 662 O O . LYS A 1 84 ? 9.961 8.914 -12.75 1 86.38 84 LYS A O 1
ATOM 667 N N . GLN A 1 85 ? 9.195 10.953 -12.164 1 88.12 85 GLN A N 1
ATOM 668 C CA . GLN A 1 85 ? 10.359 11.227 -11.328 1 88.12 85 GLN A CA 1
ATOM 669 C C . GLN A 1 85 ? 10.023 11.047 -9.852 1 88.12 85 GLN A C 1
ATOM 671 O O . GLN A 1 85 ? 10.914 11.062 -9 1 88.12 85 GLN A O 1
ATOM 676 N N . ARG A 1 86 ? 8.82 10.977 -9.602 1 91.44 86 ARG A N 1
ATOM 677 C CA . ARG A 1 86 ? 8.336 10.75 -8.242 1 91.44 86 ARG A CA 1
ATOM 678 C C . ARG A 1 86 ? 7.23 9.703 -8.219 1 91.44 86 ARG A C 1
ATOM 680 O O . ARG A 1 86 ? 6.395 9.656 -9.125 1 91.44 86 ARG A O 1
ATOM 687 N N . HIS A 1 87 ? 7.199 8.891 -7.262 1 94.62 87 HIS A N 1
ATOM 688 C CA . HIS A 1 87 ? 6.262 7.785 -7.105 1 94.62 87 HIS A CA 1
ATOM 689 C C . HIS A 1 87 ? 5.949 7.527 -5.637 1 94.62 87 HIS A C 1
ATOM 691 O O . HIS A 1 87 ? 6.82 7.082 -4.883 1 94.62 87 HIS A O 1
ATOM 697 N N . LEU A 1 88 ? 4.664 7.805 -5.305 1 96.12 88 LEU A N 1
ATOM 698 C CA . LEU A 1 88 ? 4.242 7.707 -3.91 1 96.12 88 LEU A CA 1
ATOM 699 C C . LEU A 1 88 ? 3.119 6.688 -3.754 1 96.12 88 LEU A C 1
ATOM 701 O O . LEU A 1 88 ? 2.164 6.688 -4.535 1 96.12 88 LEU A O 1
ATOM 705 N N . ILE A 1 89 ? 3.283 5.773 -2.82 1 97.62 89 ILE A N 1
ATOM 706 C CA . ILE A 1 89 ? 2.213 4.926 -2.307 1 97.62 89 ILE A CA 1
ATOM 707 C C . ILE A 1 89 ? 1.807 5.395 -0.912 1 97.62 89 ILE A C 1
ATOM 709 O O . ILE A 1 89 ? 2.602 5.328 0.029 1 97.62 89 ILE A O 1
ATOM 713 N N . GLN A 1 90 ? 0.584 5.867 -0.798 1 98.44 90 GLN A N 1
ATOM 714 C CA . GLN A 1 90 ? 0.085 6.363 0.479 1 98.44 90 GLN A CA 1
ATOM 715 C C . GLN A 1 90 ? -1.004 5.453 1.037 1 98.44 90 GLN A C 1
ATOM 717 O O . GLN A 1 90 ? -1.985 5.156 0.351 1 98.44 90 GLN A O 1
ATOM 722 N N . LEU A 1 91 ? -0.808 4.965 2.205 1 98.81 91 LEU A N 1
ATOM 723 C CA . LEU A 1 91 ? -1.785 4.176 2.945 1 98.81 91 LEU A CA 1
ATOM 724 C C . LEU A 1 91 ? -2.57 5.051 3.916 1 98.81 91 LEU A C 1
ATOM 726 O O . LEU A 1 91 ? -2.021 5.523 4.914 1 98.81 91 LEU A O 1
ATOM 730 N N . VAL A 1 92 ? -3.857 5.25 3.643 1 98.75 92 VAL A N 1
ATOM 731 C CA . VAL A 1 92 ? -4.66 6.145 4.469 1 98.75 92 VAL A CA 1
ATOM 732 C C . VAL A 1 92 ? -5.496 5.328 5.453 1 98.75 92 VAL A C 1
ATOM 734 O O . VAL A 1 92 ? -6.191 4.391 5.059 1 98.75 92 VAL A O 1
ATOM 737 N N . PHE A 1 93 ? -5.426 5.703 6.676 1 98.81 93 PHE A N 1
ATOM 738 C CA . PHE A 1 93 ? -6.168 5.035 7.742 1 98.81 93 PHE A CA 1
ATOM 739 C C . PHE A 1 93 ? -7.148 5.996 8.398 1 98.81 93 PHE A C 1
ATOM 741 O O . PHE A 1 93 ? -6.84 7.176 8.594 1 98.81 93 PHE A O 1
ATOM 748 N N . GLN A 1 94 ? -8.328 5.5 8.695 1 98.19 94 GLN A N 1
ATOM 749 C CA . GLN A 1 94 ? -9.172 6.172 9.672 1 98.19 94 GLN A CA 1
ATOM 750 C C . GLN A 1 94 ? -8.609 6.012 11.086 1 98.19 94 GLN A C 1
ATOM 752 O O . GLN A 1 94 ? -8.352 4.895 11.531 1 98.19 94 GLN A O 1
ATOM 757 N N . VAL A 1 95 ? -8.422 7.16 11.773 1 98.31 95 VAL A N 1
ATOM 758 C CA . VAL A 1 95 ? -7.711 7.086 13.047 1 98.31 95 VAL A CA 1
ATOM 759 C C . VAL A 1 95 ? -8.531 7.77 14.141 1 98.31 95 VAL A C 1
ATOM 761 O O . VAL A 1 95 ? -9.055 8.867 13.938 1 98.31 95 VAL A O 1
ATOM 764 N N . LYS A 1 96 ? -8.68 7.086 15.219 1 98 96 LYS A N 1
ATOM 765 C CA . LYS A 1 96 ? -9.195 7.684 16.453 1 98 96 LYS A CA 1
ATOM 766 C C . LYS A 1 96 ? -8.062 8 17.422 1 98 96 LYS A C 1
ATOM 768 O O . LYS A 1 96 ? -7.188 7.16 17.656 1 98 96 LYS A O 1
ATOM 773 N N . VAL A 1 97 ? -8.086 9.195 17.922 1 97.69 97 VAL A N 1
ATOM 774 C CA . VAL A 1 97 ? -7.039 9.625 18.844 1 97.69 97 VAL A CA 1
ATOM 775 C C . VAL A 1 97 ? -7.652 9.953 20.203 1 97.69 97 VAL A C 1
ATOM 777 O O . VAL A 1 97 ? -8.867 10.133 20.312 1 97.69 97 VAL A O 1
ATOM 780 N N . LYS A 1 98 ? -6.777 9.961 21.172 1 95.12 98 LYS A N 1
ATOM 781 C CA . LYS A 1 98 ? -7.23 10.422 22.484 1 95.12 98 LYS A CA 1
ATOM 782 C C . LYS A 1 98 ? -7.73 11.859 22.422 1 95.12 98 LYS A C 1
ATOM 784 O O . LYS A 1 98 ? -7.371 12.609 21.516 1 95.12 98 LYS A O 1
ATOM 789 N N . ASP A 1 99 ? -8.688 12.125 23.359 1 87.06 99 ASP A N 1
ATOM 790 C CA . ASP A 1 99 ? -9.234 13.477 23.406 1 87.06 99 ASP A CA 1
ATOM 791 C C . ASP A 1 99 ? -8.164 14.492 23.812 1 87.06 99 ASP A C 1
ATOM 793 O O . ASP A 1 99 ? -7.949 14.734 25 1 87.06 99 ASP A O 1
ATOM 797 N N . GLN A 1 100 ? -7.465 14.914 22.766 1 84.19 100 GLN A N 1
ATOM 798 C CA . GLN A 1 100 ? -6.387 15.875 22.969 1 84.19 100 GLN A CA 1
ATOM 799 C C . GLN A 1 100 ? -6.352 16.906 21.828 1 84.19 100 GLN A C 1
ATOM 801 O O . GLN A 1 100 ? -6.836 16.641 20.734 1 84.19 100 GLN A O 1
ATOM 806 N N . VAL A 1 101 ? -5.871 18.141 22.172 1 88.19 101 VAL A N 1
ATOM 807 C CA . VAL A 1 101 ? -5.625 19.172 21.172 1 88.19 101 VAL A CA 1
ATOM 808 C C . VAL A 1 101 ? -4.266 18.938 20.5 1 88.19 101 VAL A C 1
ATOM 810 O O . VAL A 1 101 ? -3.26 18.75 21.188 1 88.19 101 VAL A O 1
ATOM 813 N N . PRO A 1 102 ? -4.285 18.875 19.219 1 94.5 102 PRO A N 1
ATOM 814 C CA . PRO A 1 102 ? -2.986 18.719 18.562 1 94.5 102 PRO A CA 1
ATOM 815 C C . PRO A 1 102 ? -1.983 19.797 18.984 1 94.5 102 PRO A C 1
ATOM 817 O O . PRO A 1 102 ? -2.367 20.953 19.219 1 94.5 102 PRO A O 1
ATOM 820 N N . LYS A 1 103 ? -0.779 19.422 19.109 1 93.56 103 LYS A N 1
ATOM 821 C CA . LYS A 1 103 ? 0.344 20.328 19.328 1 93.56 103 LYS A CA 1
ATOM 822 C C . LYS A 1 103 ? 1.462 20.078 18.312 1 93.56 103 LYS A C 1
ATOM 824 O O . LYS A 1 103 ? 1.954 18.953 18.203 1 93.56 103 LYS A O 1
ATOM 829 N N . ILE A 1 104 ? 1.794 21.078 17.656 1 91.56 104 ILE A N 1
ATOM 830 C CA . ILE A 1 104 ? 2.855 20.938 16.672 1 91.56 104 ILE A CA 1
ATOM 831 C C . ILE A 1 104 ? 4.207 20.844 17.375 1 91.56 104 ILE A C 1
ATOM 833 O O . ILE A 1 104 ? 4.527 21.672 18.219 1 91.56 104 ILE A O 1
ATOM 837 N N . ASN A 1 105 ? 4.848 19.844 17.016 1 86.31 105 ASN A N 1
ATOM 838 C CA . ASN A 1 105 ? 6.215 19.719 17.5 1 86.31 105 ASN A CA 1
ATOM 839 C C . ASN A 1 105 ? 7.164 20.688 16.797 1 86.31 105 ASN A C 1
ATOM 841 O O . ASN A 1 105 ? 7.328 20.625 15.578 1 86.31 105 ASN A O 1
ATOM 845 N N . PRO A 1 106 ? 7.84 21.531 17.5 1 83.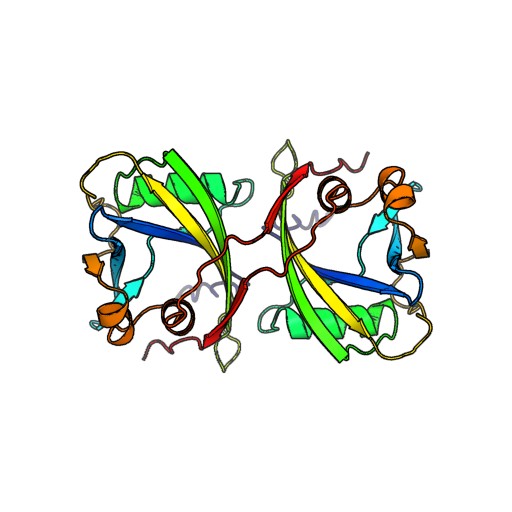44 106 PRO A N 1
ATOM 846 C CA . PRO A 1 106 ? 8.711 22.547 16.906 1 83.44 106 PRO A CA 1
ATOM 847 C C . PRO A 1 106 ? 9.867 21.938 16.125 1 83.44 106 PRO A C 1
ATOM 849 O O . PRO A 1 106 ? 10.469 22.609 15.266 1 83.44 106 PRO A O 1
ATOM 852 N N . GLN A 1 107 ? 10.203 20.734 16.359 1 82.94 107 GLN A N 1
ATOM 853 C CA . GLN A 1 107 ? 11.289 20.062 15.656 1 82.94 107 GLN A CA 1
ATOM 854 C C . GLN A 1 107 ? 10.891 19.719 14.219 1 82.94 107 GLN A C 1
ATOM 856 O O . GLN A 1 107 ? 11.742 19.453 13.375 1 82.94 107 GLN A O 1
ATOM 861 N N . GLU A 1 108 ? 9.578 19.75 14.078 1 80.25 108 GLU A N 1
ATOM 862 C CA . GLU A 1 108 ? 9.078 19.484 12.734 1 80.25 108 GLU A CA 1
ATOM 863 C C . GLU A 1 108 ? 8.945 20.781 11.938 1 80.25 108 GLU A C 1
ATOM 865 O O . GLU A 1 108 ? 7.844 21.297 11.75 1 80.25 108 GLU A O 1
ATOM 870 N N . LYS A 1 109 ? 9.961 21.141 11.297 1 76.88 109 LYS A N 1
ATOM 871 C CA . LYS A 1 109 ? 10.086 22.469 10.688 1 76.88 109 LYS A CA 1
ATOM 872 C C . LYS A 1 109 ? 9.242 22.562 9.414 1 76.88 109 LYS A C 1
ATOM 874 O O . LYS A 1 109 ? 8.875 23.656 8.992 1 76.88 109 LYS A O 1
ATOM 879 N N . ALA A 1 110 ? 8.961 21.422 8.938 1 81.62 110 ALA A N 1
ATOM 880 C CA . ALA A 1 110 ? 8.219 21.453 7.676 1 81.62 110 ALA A CA 1
ATOM 881 C C . ALA A 1 110 ? 6.746 21.766 7.91 1 81.62 110 ALA A C 1
ATOM 883 O O . ALA A 1 110 ? 6.043 22.188 6.996 1 81.62 110 ALA A O 1
ATOM 884 N N . ILE A 1 111 ? 6.293 21.609 9.086 1 90.44 111 ILE A N 1
ATOM 885 C CA . ILE A 1 111 ? 4.883 21.812 9.398 1 90.44 111 ILE A CA 1
ATOM 886 C C . ILE A 1 111 ? 4.668 23.25 9.891 1 90.44 111 ILE A C 1
ATOM 888 O O . ILE A 1 111 ? 5.254 23.656 10.891 1 90.44 111 ILE A O 1
ATOM 892 N N . SER A 1 112 ? 3.82 23.953 9.211 1 91.38 112 SER A N 1
ATOM 893 C CA . SER A 1 112 ? 3.613 25.375 9.516 1 91.38 112 SER A CA 1
ATOM 894 C C . SER A 1 112 ? 2.312 25.578 10.281 1 91.38 112 SER A C 1
ATOM 896 O O . SER A 1 112 ? 2.053 26.672 10.781 1 91.38 112 SER A O 1
ATOM 898 N N . GLY A 1 113 ? 1.513 24.594 10.359 1 93.31 113 GLY A N 1
ATOM 899 C CA . GLY A 1 113 ? 0.25 24.688 11.07 1 93.31 113 GLY A CA 1
ATOM 900 C C . GLY A 1 113 ? -0.644 23.484 10.875 1 93.31 113 GLY A C 1
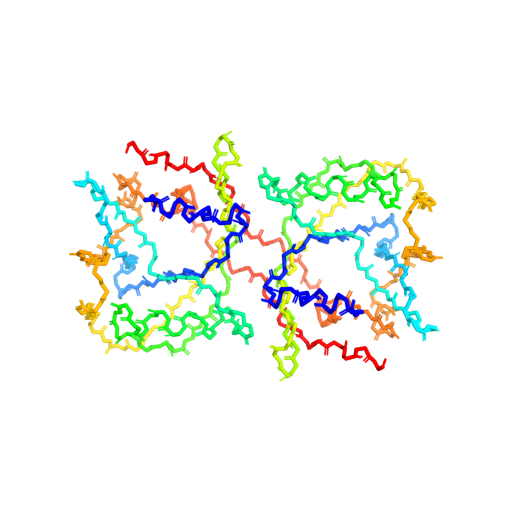ATOM 901 O O . GLY A 1 113 ? -0.229 22.484 10.273 1 93.31 113 GLY A O 1
ATOM 902 N N . PHE A 1 114 ? -1.824 23.562 11.539 1 96.06 114 PHE A N 1
ATOM 903 C CA . PHE A 1 114 ? -2.852 22.547 11.344 1 96.06 114 PHE A CA 1
ATOM 904 C C . PHE A 1 114 ? -4.242 23.172 11.367 1 96.06 114 PHE A C 1
ATOM 906 O O . PHE A 1 114 ? -4.402 24.328 11.758 1 96.06 114 PHE A O 1
ATOM 913 N N . GLY A 1 115 ? -5.215 22.469 10.836 1 96.75 115 GLY A N 1
ATOM 914 C CA . GLY A 1 115 ? -6.594 22.922 10.82 1 96.75 115 GLY A CA 1
ATOM 915 C C . GLY A 1 115 ? -7.59 21.797 10.641 1 96.75 115 GLY A C 1
ATOM 916 O O . GLY A 1 115 ? -7.219 20.688 10.234 1 96.75 115 GLY A O 1
ATOM 917 N N . TYR A 1 116 ? -8.805 22.094 11.086 1 98 116 TYR A N 1
ATOM 918 C CA . TYR A 1 116 ? -9.93 21.203 10.852 1 98 116 TYR A CA 1
ATOM 919 C C . TYR A 1 116 ? -10.828 21.719 9.75 1 98 116 TYR A C 1
ATOM 921 O O . TYR A 1 116 ? -11.25 22.891 9.781 1 98 116 TYR A O 1
ATOM 929 N N . PHE A 1 117 ? -11.133 20.844 8.773 1 98.19 117 PHE A N 1
ATOM 930 C CA . PHE A 1 117 ? -11.859 21.281 7.59 1 98.19 117 PHE A CA 1
ATOM 931 C C . PHE A 1 117 ? -13.031 20.359 7.297 1 98.19 117 PHE A C 1
ATOM 933 O O . PHE A 1 117 ? -12.93 19.141 7.484 1 98.19 117 PHE A O 1
ATOM 940 N N . THR A 1 118 ? -14.18 21 6.816 1 97.5 118 THR A N 1
ATOM 941 C CA . THR A 1 118 ? -15.281 20.172 6.316 1 97.5 118 THR A CA 1
ATOM 942 C C . THR A 1 118 ? -14.914 19.531 4.98 1 97.5 118 THR A C 1
ATOM 944 O O . THR A 1 118 ? -13.953 19.953 4.332 1 97.5 118 THR A O 1
ATOM 947 N N . PHE A 1 119 ? -15.688 18.531 4.605 1 95.88 119 PHE A N 1
ATOM 948 C CA . PHE A 1 119 ? -15.461 17.906 3.312 1 95.88 119 PHE A CA 1
ATOM 949 C C . PHE A 1 119 ? -15.609 18.906 2.184 1 95.88 119 PHE A C 1
ATOM 951 O O . PHE A 1 119 ? -14.906 18.828 1.174 1 95.88 119 PHE A O 1
ATOM 958 N N . GLU A 1 120 ? -16.5 19.812 2.344 1 95.94 120 GLU A N 1
ATOM 959 C CA . GLU A 1 120 ? -16.688 20.859 1.352 1 95.94 120 GLU A CA 1
ATOM 960 C C . GLU A 1 120 ? -15.453 21.766 1.266 1 95.94 120 GLU A C 1
ATOM 962 O O . GLU A 1 120 ? -15 22.109 0.171 1 95.94 120 GLU A O 1
ATOM 967 N N . GLU A 1 121 ? -14.93 22.188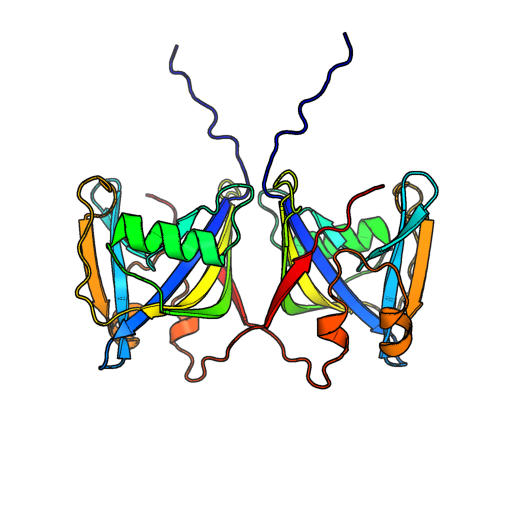 2.367 1 97.5 121 GLU A N 1
ATOM 968 C CA . GLU A 1 121 ? -13.75 23.031 2.408 1 97.5 121 GLU A CA 1
ATOM 969 C C . GLU A 1 121 ? -12.539 22.328 1.789 1 97.5 121 GLU A C 1
ATOM 971 O O . GLU A 1 121 ? -11.719 22.969 1.127 1 97.5 121 GLU A O 1
ATOM 976 N N . LEU A 1 122 ? -12.461 21.016 2.008 1 96.88 122 LEU A N 1
ATOM 977 C CA . LEU A 1 122 ? -11.359 20.219 1.479 1 96.88 122 LEU A CA 1
ATOM 978 C C . LEU A 1 122 ? -11.258 20.375 -0.036 1 96.88 122 LEU A C 1
ATOM 980 O O . LEU A 1 122 ? -10.164 20.359 -0.595 1 96.88 122 LEU A O 1
ATOM 984 N N . GLN A 1 123 ? -12.445 20.531 -0.675 1 96.25 123 GLN A N 1
ATOM 985 C CA . GLN A 1 123 ? -12.492 20.578 -2.133 1 96.25 123 GLN A CA 1
ATOM 986 C C . GLN A 1 123 ? -11.805 21.828 -2.672 1 96.25 123 GLN A C 1
ATOM 988 O O . GLN A 1 123 ? -11.422 21.875 -3.84 1 96.25 123 GLN A O 1
ATOM 993 N N . ARG A 1 124 ? -11.57 22.812 -1.834 1 96.44 124 ARG A N 1
ATOM 994 C CA . ARG A 1 124 ? -11.039 24.094 -2.275 1 96.44 124 ARG A CA 1
ATOM 995 C C . ARG A 1 124 ? -9.578 24.234 -1.877 1 96.44 124 ARG A C 1
ATOM 997 O O . ARG A 1 124 ? -8.922 25.219 -2.258 1 96.44 124 ARG A O 1
ATOM 1004 N N . LEU A 1 125 ? -9.039 23.328 -1.153 1 95.62 125 LEU A N 1
ATOM 1005 C CA . LEU A 1 125 ? -7.672 23.406 -0.643 1 95.62 125 LEU A CA 1
ATOM 1006 C C . LEU A 1 125 ? -6.684 22.812 -1.634 1 95.62 125 LEU A C 1
ATOM 1008 O O . LEU A 1 125 ? -7.059 21.984 -2.469 1 95.62 125 LEU A O 1
ATOM 1012 N N . ASP A 1 126 ? -5.445 23.328 -1.619 1 94.88 126 ASP A N 1
ATOM 1013 C CA . ASP A 1 126 ? -4.348 22.594 -2.238 1 94.88 126 ASP A CA 1
ATOM 1014 C C . ASP A 1 126 ? -3.959 21.375 -1.399 1 94.88 126 ASP A C 1
ATOM 1016 O O . ASP A 1 126 ? -2.977 21.422 -0.655 1 94.88 126 ASP A O 1
ATOM 1020 N N . LEU A 1 127 ? -4.715 20.312 -1.552 1 95.81 127 LEU A N 1
ATOM 1021 C CA . LEU A 1 127 ? -4.512 19.062 -0.823 1 95.81 127 LEU A CA 1
ATOM 1022 C C . LEU A 1 127 ? -3.539 18.156 -1.563 1 95.81 127 LEU A C 1
ATOM 1024 O O . LEU A 1 127 ? -3.721 17.875 -2.752 1 95.81 127 LEU A O 1
ATOM 1028 N N . ARG A 1 128 ? -2.482 17.703 -0.807 1 94.19 128 ARG A N 1
ATOM 1029 C CA . ARG A 1 128 ? -1.486 16.812 -1.396 1 94.19 128 ARG A CA 1
ATOM 1030 C C . ARG A 1 128 ? -1.262 15.594 -0.521 1 94.19 128 ARG A C 1
ATOM 1032 O O . ARG A 1 128 ? -1.072 15.711 0.692 1 94.19 128 ARG A O 1
ATOM 1039 N N . PRO A 1 129 ? -1.181 14.398 -1.169 1 95.62 129 PRO A N 1
ATOM 1040 C CA . PRO A 1 129 ? -1.604 14.109 -2.541 1 95.62 129 PRO A CA 1
ATOM 1041 C C . PRO A 1 129 ? -3.066 14.469 -2.797 1 95.62 129 PRO A C 1
ATOM 1043 O O . PRO A 1 129 ? -3.861 14.539 -1.857 1 95.62 129 PRO A O 1
ATOM 1046 N N . ASP A 1 130 ? -3.355 14.711 -4 1 94.56 130 ASP A N 1
ATOM 1047 C CA . ASP A 1 130 ? -4.707 15.156 -4.336 1 94.56 130 ASP A CA 1
ATOM 1048 C C . ASP A 1 130 ? -5.688 13.984 -4.32 1 94.56 130 ASP A C 1
ATOM 1050 O O . ASP A 1 130 ? -5.91 13.344 -5.352 1 94.56 130 ASP A O 1
ATOM 1054 N N . ILE A 1 131 ? -6.367 13.812 -3.154 1 95.31 131 ILE A N 1
ATOM 1055 C CA . ILE A 1 131 ? -7.352 12.742 -3.021 1 95.31 131 ILE A CA 1
ATOM 1056 C C . ILE A 1 131 ? -8.734 13.336 -2.764 1 95.31 131 ILE A C 1
ATOM 1058 O O . ILE A 1 131 ? -9.562 12.734 -2.078 1 95.31 131 ILE A O 1
ATOM 1062 N N . LYS A 1 132 ? -8.977 14.508 -3.268 1 95.31 132 LYS A N 1
ATOM 1063 C CA . LYS A 1 132 ? -10.219 15.227 -3.029 1 95.31 132 LYS A CA 1
ATOM 1064 C C . LYS A 1 132 ? -11.422 14.422 -3.529 1 95.31 132 LYS A C 1
ATOM 1066 O O . LYS A 1 132 ? -12.492 14.461 -2.928 1 95.31 132 LYS A O 1
ATOM 1071 N N . GLU A 1 133 ? -11.219 13.719 -4.602 1 92.88 133 GLU A N 1
ATOM 1072 C CA . GLU A 1 133 ? -12.312 12.945 -5.18 1 92.88 133 GLU A CA 1
ATOM 1073 C C . GLU A 1 133 ? -12.867 11.938 -4.172 1 92.88 133 GLU A C 1
ATOM 1075 O O . GLU A 1 133 ? -14.07 11.656 -4.168 1 92.88 133 GLU A O 1
ATOM 1080 N N . TYR A 1 134 ? -12.016 11.422 -3.334 1 94.62 134 TYR A N 1
ATOM 1081 C CA . TYR A 1 134 ? -12.438 10.469 -2.316 1 94.62 134 TYR A CA 1
ATOM 1082 C C . TYR A 1 134 ? -13.461 11.086 -1.376 1 94.62 134 TYR A C 1
ATOM 1084 O O . TYR A 1 134 ? -14.375 10.406 -0.907 1 94.62 134 TYR A O 1
ATOM 1092 N N . PHE A 1 135 ? -13.359 12.359 -1.167 1 94.75 135 PHE A N 1
ATOM 1093 C CA . PHE A 1 135 ? -14.172 13.023 -0.158 1 94.75 135 PHE A CA 1
ATOM 1094 C C . PHE A 1 135 ? -15.477 13.523 -0.762 1 94.75 135 PHE A C 1
ATOM 1096 O O . PHE A 1 135 ? -16.344 14.023 -0.047 1 94.75 135 PHE A O 1
ATOM 1103 N N . LYS A 1 136 ? -15.547 13.422 -2.07 1 91.06 136 LYS A N 1
ATOM 1104 C CA . LYS A 1 136 ? -16.797 13.797 -2.721 1 91.06 136 LYS A CA 1
ATOM 1105 C C . LYS A 1 136 ? -17.859 12.727 -2.521 1 91.06 136 LYS A C 1
ATOM 1107 O O . LYS A 1 136 ? -19.062 13.016 -2.607 1 91.06 136 LYS A O 1
ATOM 1112 N N . GLY A 1 137 ? -17.422 11.555 -2.371 1 75.44 137 GLY A N 1
ATOM 1113 C CA . GLY A 1 137 ? -18.375 10.469 -2.213 1 75.44 137 GLY A CA 1
ATOM 1114 C C . GLY A 1 137 ? -19.062 10.461 -0.858 1 75.44 137 GLY A C 1
ATOM 1115 O O . GLY A 1 137 ? -18.578 11.086 0.089 1 75.44 137 GLY A O 1
ATOM 1116 N N . LYS A 1 138 ? -20.25 9.922 -0.839 1 67.81 138 LYS A N 1
ATOM 1117 C CA . LYS A 1 138 ? -21.016 9.875 0.402 1 67.81 138 LYS A CA 1
ATOM 1118 C C . LYS A 1 138 ? -20.594 8.688 1.26 1 67.81 138 LYS A C 1
ATOM 1120 O O . LYS A 1 138 ? -20.625 8.758 2.49 1 67.81 138 LYS A O 1
ATOM 1125 N N . LYS A 1 139 ? -20.25 7.699 0.537 1 73.88 139 LYS A N 1
ATOM 1126 C CA . LYS A 1 139 ? -19.984 6.5 1.33 1 73.88 139 LYS A CA 1
ATOM 1127 C C . LYS A 1 139 ? -18.484 6.215 1.408 1 73.88 139 LYS A C 1
ATOM 1129 O O . LYS A 1 139 ? -17.781 6.254 0.394 1 73.88 139 LYS A O 1
ATOM 1134 N N . ARG A 1 140 ? -18.094 6.195 2.711 1 82.94 140 ARG A N 1
ATOM 1135 C CA . ARG A 1 140 ? -16.719 5.793 2.98 1 82.94 140 ARG A CA 1
ATOM 1136 C C . ARG A 1 140 ? -16.672 4.449 3.701 1 82.94 140 ARG A C 1
ATOM 1138 O O . ARG A 1 140 ? -17.25 4.293 4.77 1 82.94 140 ARG A O 1
ATOM 1145 N N . SER A 1 141 ? -16.172 3.451 3.041 1 90.5 141 SER A N 1
ATOM 1146 C CA . SER A 1 141 ? -16.094 2.111 3.615 1 90.5 141 SER A CA 1
ATOM 1147 C C . SER A 1 141 ? -14.641 1.742 3.936 1 90.5 141 SER A C 1
ATOM 1149 O O . SER A 1 141 ? -13.711 2.232 3.291 1 90.5 141 SER A O 1
ATOM 1151 N N . LEU A 1 142 ? -14.609 0.981 4.949 1 95.56 142 LEU A N 1
ATOM 1152 C CA . LEU A 1 142 ? -13.281 0.483 5.305 1 95.56 142 LEU A CA 1
ATOM 1153 C C . LEU A 1 142 ? -12.758 -0.463 4.23 1 95.56 142 LEU A C 1
ATOM 1155 O O . LEU A 1 142 ? -13.531 -1.099 3.518 1 95.56 142 LEU A O 1
ATOM 1159 N N . SER A 1 143 ? -11.531 -0.407 4.039 1 97.56 143 SER A N 1
ATOM 1160 C CA . SER A 1 143 ? -10.836 -1.325 3.146 1 97.56 143 SER A CA 1
ATOM 1161 C C . SER A 1 143 ? -10.141 -2.439 3.928 1 97.56 143 SER A C 1
ATOM 1163 O O . SER A 1 143 ? -9.984 -2.344 5.148 1 97.56 143 SER A O 1
ATOM 1165 N N . THR A 1 144 ? -9.711 -3.465 3.213 1 97.12 144 THR A N 1
ATOM 1166 C CA . THR A 1 144 ? -9.172 -4.652 3.867 1 97.12 144 THR A CA 1
ATOM 1167 C C . THR A 1 144 ? -7.66 -4.543 4.031 1 97.12 144 THR A C 1
ATOM 1169 O O . THR A 1 144 ? -6.945 -4.258 3.068 1 97.12 144 THR A O 1
ATOM 1172 N N . TYR A 1 145 ? -7.219 -4.664 5.176 1 97.12 145 TYR A N 1
ATOM 1173 C CA . TYR A 1 145 ? -5.816 -4.707 5.578 1 97.12 145 TYR A CA 1
ATOM 1174 C C . TYR A 1 145 ? -5.484 -6.031 6.258 1 97.12 145 TYR A C 1
ATOM 1176 O O . TYR A 1 145 ? -6.102 -6.391 7.266 1 97.12 145 TYR A O 1
ATOM 1184 N N . VAL A 1 146 ? -4.484 -6.727 5.734 1 96.38 146 VAL A N 1
ATOM 1185 C CA . VAL A 1 146 ? -4.164 -8.062 6.238 1 96.38 146 VAL A CA 1
ATOM 1186 C C . VAL A 1 146 ? -2.691 -8.117 6.637 1 96.38 146 VAL A C 1
ATOM 1188 O O . VAL A 1 146 ? -1.818 -8.305 5.785 1 96.38 146 VAL A O 1
ATOM 1191 N N . PRO A 1 147 ? -2.457 -7.977 7.898 1 95 147 PRO A N 1
ATOM 1192 C CA . PRO A 1 147 ? -1.095 -8.281 8.344 1 95 147 PRO A CA 1
ATOM 1193 C C . PRO A 1 147 ? -0.779 -9.773 8.297 1 95 147 PRO A C 1
ATOM 1195 O O . PRO A 1 147 ? -1.653 -10.602 8.562 1 95 147 PRO A O 1
ATOM 1198 N N . SER A 1 148 ? 0.426 -10.094 7.891 1 93.12 148 SER A N 1
ATOM 1199 C CA . SER A 1 148 ? 0.829 -11.5 7.867 1 93.12 148 SER A CA 1
ATOM 1200 C C . SER A 1 148 ? 2.25 -11.672 8.391 1 93.12 148 SER A C 1
ATOM 1202 O O . SER A 1 148 ? 3.031 -10.719 8.414 1 93.12 148 SER A O 1
ATOM 1204 N N . LYS A 1 149 ? 2.535 -12.891 8.859 1 83.44 149 LYS A N 1
ATOM 1205 C CA . LYS A 1 149 ? 3.877 -13.219 9.336 1 83.44 149 LYS A CA 1
ATOM 1206 C C . LYS A 1 149 ? 4.781 -13.641 8.18 1 83.44 149 LYS A C 1
ATOM 1208 O O . LYS A 1 149 ? 4.348 -14.367 7.281 1 83.44 149 LYS A O 1
ATOM 1213 N N . TRP A 1 150 ? 5.922 -13.094 8.242 1 82.94 150 TRP A N 1
ATOM 1214 C CA . TRP A 1 150 ? 6.926 -13.539 7.277 1 82.94 150 TRP A CA 1
ATOM 1215 C C . TRP A 1 150 ? 7.34 -14.977 7.543 1 82.94 150 TRP A C 1
ATOM 1217 O O . TRP A 1 150 ? 7.664 -15.344 8.672 1 82.94 150 TRP A O 1
ATOM 1227 N N . VAL A 1 151 ? 7.145 -15.781 6.504 1 70.62 151 VAL A N 1
ATOM 1228 C CA . VAL A 1 151 ? 7.555 -17.172 6.668 1 70.62 151 VAL A CA 1
ATOM 1229 C C . VAL A 1 151 ? 9.047 -17.312 6.391 1 70.62 151 VAL A C 1
ATOM 1231 O O . VAL A 1 151 ? 9.516 -16.969 5.305 1 70.62 151 VAL A O 1
ATOM 1234 N N . ALA A 1 152 ? 9.867 -17.5 7.547 1 63.09 152 ALA A N 1
ATOM 1235 C CA . ALA A 1 152 ? 11.32 -17.625 7.504 1 63.09 152 ALA A CA 1
ATOM 1236 C C . ALA A 1 152 ? 11.758 -18.688 6.512 1 63.09 152 ALA A C 1
ATOM 1238 O O . ALA A 1 152 ? 11.109 -19.734 6.383 1 63.09 152 ALA A O 1
ATOM 1239 N N . GLU A 1 153 ? 12.508 -18.188 5.441 1 54.75 153 GLU A N 1
ATOM 1240 C CA . GLU A 1 153 ? 13.148 -19.203 4.609 1 54.75 153 GLU A CA 1
ATOM 1241 C C . GLU A 1 153 ? 14.078 -20.094 5.43 1 54.75 153 GLU A C 1
ATOM 1243 O O . GLU A 1 153 ? 14.852 -19.594 6.25 1 54.75 153 GLU A O 1
ATOM 1248 N N . SER A 1 154 ? 13.578 -21.234 5.84 1 46.19 154 SER A N 1
ATOM 1249 C CA . SER A 1 154 ? 14.5 -22.109 6.543 1 46.19 154 SER A CA 1
ATOM 1250 C C . SER A 1 154 ? 15.844 -22.203 5.824 1 46.19 154 SER A C 1
ATOM 1252 O O . SER A 1 154 ? 15.898 -22.078 4.598 1 46.19 154 SER A O 1
ATOM 1254 N N . MET B 1 1 ? 36.844 -11.141 -2.822 1 23.08 1 MET B N 1
ATOM 1255 C CA . MET B 1 1 ? 36.156 -10.047 -2.182 1 23.08 1 MET B CA 1
ATOM 1256 C C . MET B 1 1 ? 34.625 -10.18 -2.391 1 23.08 1 MET B C 1
ATOM 1258 O O . MET B 1 1 ? 34.156 -10.086 -3.52 1 23.08 1 MET B O 1
ATOM 1262 N N . ILE B 1 2 ? 33.969 -11.148 -1.746 1 25.2 2 ILE B N 1
ATOM 1263 C CA . ILE B 1 2 ? 32.594 -11.617 -1.871 1 25.2 2 ILE B CA 1
ATOM 1264 C C . ILE B 1 2 ? 31.641 -10.438 -1.779 1 25.2 2 ILE B C 1
ATOM 1266 O O . ILE B 1 2 ? 31.641 -9.703 -0.787 1 25.2 2 ILE B O 1
ATOM 1270 N N . ASP B 1 3 ? 31.531 -9.703 -2.875 1 25.88 3 ASP B N 1
ATOM 1271 C CA . ASP B 1 3 ? 30.641 -8.562 -3.008 1 25.88 3 ASP B CA 1
ATOM 1272 C C . ASP B 1 3 ? 29.328 -8.805 -2.266 1 25.88 3 ASP B C 1
ATOM 1274 O O . ASP B 1 3 ? 28.516 -9.625 -2.686 1 25.88 3 ASP B O 1
ATOM 1278 N N . PHE B 1 4 ? 29.469 -9.031 -0.981 1 28.67 4 PHE B N 1
ATOM 1279 C CA . PHE B 1 4 ? 28.312 -9.008 -0.092 1 28.67 4 PHE B CA 1
ATOM 1280 C C . PHE B 1 4 ? 27.359 -7.875 -0.462 1 28.67 4 PHE B C 1
ATOM 1282 O O . PHE B 1 4 ? 27.625 -6.715 -0.137 1 28.67 4 PHE B O 1
ATOM 1289 N N . LEU B 1 5 ? 27.094 -7.762 -1.672 1 31.05 5 LEU B N 1
ATOM 1290 C CA . LEU B 1 5 ? 26.109 -6.758 -2.076 1 31.05 5 LEU B CA 1
ATOM 1291 C C . LEU B 1 5 ? 25.016 -6.613 -1.027 1 31.05 5 LEU B C 1
ATOM 1293 O O . LEU B 1 5 ? 24.297 -7.574 -0.736 1 31.05 5 LEU B O 1
ATOM 1297 N N . PHE B 1 6 ? 25.312 -6.016 -0.044 1 33.84 6 PHE B N 1
ATOM 1298 C CA . PHE B 1 6 ? 24.391 -5.602 0.995 1 33.84 6 PHE B CA 1
ATOM 1299 C C . PHE B 1 6 ? 23 -5.344 0.406 1 33.84 6 PHE B C 1
ATOM 1301 O O . PHE B 1 6 ? 22.828 -4.441 -0.419 1 33.84 6 PHE B O 1
ATOM 1308 N N . LYS B 1 7 ? 22.344 -6.387 -0.092 1 40.94 7 LYS B N 1
ATOM 1309 C CA . LYS B 1 7 ? 20.938 -6.207 -0.459 1 40.94 7 LYS B CA 1
ATOM 1310 C C . LYS B 1 7 ? 20.281 -5.109 0.375 1 40.94 7 LYS B C 1
ATOM 1312 O O . LYS B 1 7 ? 20.297 -5.168 1.606 1 40.94 7 LYS B O 1
ATOM 1317 N N . LYS B 1 8 ? 20.531 -3.891 -0.004 1 47.66 8 LYS B N 1
ATOM 1318 C CA . LYS B 1 8 ? 19.906 -2.742 0.651 1 47.66 8 LYS B CA 1
ATOM 1319 C C . LYS B 1 8 ? 18.578 -3.127 1.299 1 47.66 8 LYS B C 1
ATOM 1321 O O . LYS B 1 8 ? 17.703 -3.68 0.638 1 47.66 8 LYS B O 1
ATOM 1326 N N . LYS B 1 9 ? 18.562 -3.389 2.65 1 63.75 9 LYS B N 1
ATOM 1327 C CA . LYS B 1 9 ? 17.531 -3.529 3.67 1 63.75 9 LYS B CA 1
ATOM 1328 C C . LYS B 1 9 ? 16.406 -2.516 3.455 1 63.75 9 LYS B C 1
ATOM 1330 O O . LYS B 1 9 ? 16.609 -1.313 3.633 1 63.75 9 LYS B O 1
ATOM 1335 N N . GLY B 1 10 ? 15.5 -2.852 2.379 1 80.44 10 GLY B N 1
ATOM 1336 C CA . GLY B 1 10 ? 14.484 -1.836 2.15 1 80.44 10 GLY B CA 1
ATOM 1337 C C . GLY B 1 10 ? 13.086 -2.404 2.055 1 80.44 10 GLY B C 1
ATOM 1338 O O . GLY B 1 10 ? 12.906 -3.617 1.93 1 80.44 10 GLY B O 1
ATOM 1339 N N . LEU B 1 11 ? 12.211 -1.55 2.25 1 89.88 11 LEU B N 1
ATOM 1340 C CA . LEU B 1 11 ? 10.789 -1.833 2.088 1 89.88 11 LEU B CA 1
ATOM 1341 C C . LEU B 1 11 ? 10.469 -2.223 0.646 1 89.88 11 LEU B C 1
ATOM 1343 O O . LEU B 1 11 ? 10.867 -1.527 -0.29 1 89.88 11 LEU B O 1
ATOM 1347 N N . ARG B 1 12 ? 9.945 -3.479 0.438 1 93.5 12 ARG B N 1
ATOM 1348 C CA . ARG B 1 12 ? 9.562 -3.934 -0.893 1 93.5 12 ARG B CA 1
ATOM 1349 C C . ARG B 1 12 ? 8.062 -3.75 -1.121 1 93.5 12 ARG B C 1
ATOM 1351 O O . ARG B 1 12 ? 7.258 -4.012 -0.228 1 93.5 12 ARG B O 1
ATOM 1358 N N . VAL B 1 13 ? 7.676 -3.244 -2.281 1 97.12 13 VAL B N 1
ATOM 1359 C CA . VAL B 1 13 ? 6.277 -3.121 -2.68 1 97.12 13 VAL B CA 1
ATOM 1360 C C . VAL B 1 13 ? 6.008 -4.004 -3.896 1 97.12 13 VAL B C 1
ATOM 1362 O O . VAL B 1 13 ? 6.699 -3.898 -4.91 1 97.12 13 VAL B O 1
ATOM 1365 N N . ARG B 1 14 ? 5.051 -4.883 -3.758 1 97.69 14 ARG B N 1
ATOM 1366 C CA . ARG B 1 14 ? 4.727 -5.746 -4.891 1 97.69 14 ARG B CA 1
ATOM 1367 C C . ARG B 1 14 ? 3.223 -5.789 -5.133 1 97.69 14 ARG B C 1
ATOM 1369 O O . ARG B 1 14 ? 2.434 -5.492 -4.234 1 97.69 14 ARG B O 1
ATOM 1376 N N . VAL B 1 15 ? 2.842 -6.098 -6.34 1 98.75 15 VAL B N 1
ATOM 1377 C CA . VAL B 1 15 ? 1.45 -6.344 -6.703 1 98.75 15 VAL B CA 1
ATOM 1378 C C . VAL B 1 15 ? 1.209 -7.844 -6.832 1 98.75 15 VAL B C 1
ATOM 1380 O O . VAL B 1 15 ? 2.137 -8.609 -7.105 1 98.75 15 VAL B O 1
ATOM 1383 N N . ALA B 1 16 ? 0.027 -8.242 -6.555 1 98.81 16 ALA B N 1
ATOM 1384 C CA . ALA B 1 16 ? -0.402 -9.633 -6.699 1 98.81 16 ALA B CA 1
ATOM 1385 C C . ALA B 1 16 ? -1.803 -9.711 -7.301 1 98.81 16 ALA B C 1
ATOM 1387 O O . ALA B 1 16 ? -2.658 -8.875 -7.008 1 98.81 16 ALA B O 1
ATOM 1388 N N . ALA B 1 17 ? -2.033 -10.711 -8.062 1 98.75 17 ALA B N 1
ATOM 1389 C CA . ALA B 1 17 ? -3.291 -10.859 -8.789 1 98.75 17 ALA B CA 1
ATOM 1390 C C . ALA B 1 17 ? -4.09 -12.047 -8.258 1 98.75 17 ALA B C 1
ATOM 1392 O O . ALA B 1 17 ? -3.605 -13.18 -8.266 1 98.75 17 ALA B O 1
ATOM 1393 N N . LEU B 1 18 ? -5.219 -11.773 -7.844 1 98.25 18 LEU B N 1
ATOM 1394 C CA . LEU B 1 18 ? -6.191 -12.828 -7.594 1 98.25 18 LEU B CA 1
ATOM 1395 C C . LEU B 1 18 ? -7.027 -13.102 -8.836 1 98.25 18 LEU B C 1
ATOM 1397 O O . LEU B 1 18 ? -7.91 -12.312 -9.188 1 98.25 18 LEU B O 1
ATOM 1401 N N . ILE B 1 19 ? -6.738 -14.148 -9.492 1 98.19 19 ILE B N 1
ATOM 1402 C CA . ILE B 1 19 ? -7.426 -14.57 -10.703 1 98.19 19 ILE B CA 1
ATOM 1403 C C . ILE B 1 19 ? -8.203 -15.859 -10.43 1 98.19 19 ILE B C 1
ATOM 1405 O O . ILE B 1 19 ? -7.645 -16.828 -9.922 1 98.19 19 ILE B O 1
ATOM 1409 N N . GLN B 1 20 ? -9.445 -15.836 -10.758 1 96.69 20 GLN B N 1
ATOM 1410 C CA . GLN B 1 20 ? -10.266 -17.031 -10.586 1 96.69 20 GLN B CA 1
ATOM 1411 C C . GLN B 1 20 ? -10.734 -17.578 -11.93 1 96.69 20 GLN B C 1
ATOM 1413 O O . GLN B 1 20 ? -11.055 -16.797 -12.844 1 96.69 20 GLN B O 1
ATOM 1418 N N . ASP B 1 21 ? -10.773 -18.906 -12.031 1 95.88 21 ASP B N 1
ATOM 1419 C CA . ASP B 1 21 ? -11.312 -19.516 -13.242 1 95.88 21 ASP B CA 1
ATOM 1420 C C . ASP B 1 21 ? -12.836 -19.609 -13.188 1 95.88 21 ASP B C 1
ATOM 1422 O O . ASP B 1 21 ? -13.461 -19.047 -12.281 1 95.88 21 ASP B O 1
ATOM 1426 N N . LYS B 1 22 ? -13.367 -20.25 -14.18 1 94.31 22 LYS B N 1
ATOM 1427 C CA . LYS B 1 22 ? -14.82 -20.312 -14.312 1 94.31 22 LYS B CA 1
ATOM 1428 C C . LYS B 1 22 ? -15.445 -21.078 -13.148 1 94.31 22 LYS B C 1
ATOM 1430 O O . LYS B 1 22 ? -16.625 -20.891 -12.836 1 94.31 22 LYS B O 1
ATOM 1435 N N . LYS B 1 23 ? -14.695 -21.969 -12.484 1 95.44 23 LYS B N 1
ATOM 1436 C CA . LYS B 1 23 ? -15.195 -22.766 -11.367 1 95.44 23 LYS B CA 1
ATOM 1437 C C . LYS B 1 23 ? -14.93 -22.078 -10.039 1 95.44 23 LYS B C 1
ATOM 1439 O O . LYS B 1 23 ? -15.219 -22.625 -8.977 1 95.44 23 LYS B O 1
ATOM 1444 N N . GLY B 1 24 ? -14.281 -20.875 -10.062 1 94.75 24 GLY B N 1
ATOM 1445 C CA . GLY B 1 24 ? -14.023 -20.125 -8.852 1 94.75 24 GLY B CA 1
ATOM 1446 C C . GLY B 1 24 ? -12.695 -20.469 -8.203 1 94.75 24 GLY B C 1
ATOM 1447 O O . GLY B 1 24 ? -12.391 -19.984 -7.109 1 94.75 24 GLY B O 1
ATOM 1448 N N . LYS B 1 25 ? -11.953 -21.328 -8.844 1 97.25 25 LYS B N 1
ATOM 1449 C CA . LYS B 1 25 ? -10.656 -21.7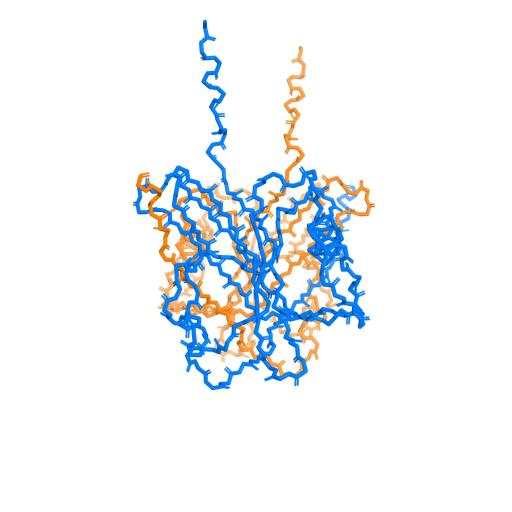03 -8.289 1 97.25 25 LYS B CA 1
ATOM 1450 C C . LYS B 1 25 ? -9.617 -20.594 -8.516 1 97.25 25 LYS B C 1
ATOM 1452 O O . LYS B 1 25 ? -9.641 -19.922 -9.555 1 97.25 25 LYS B O 1
ATOM 1457 N N . VAL B 1 26 ? -8.695 -20.438 -7.594 1 97.88 26 VAL B N 1
ATOM 1458 C CA . VAL B 1 26 ? -7.715 -19.344 -7.59 1 97.88 26 VAL B CA 1
ATOM 1459 C C . VAL B 1 26 ? -6.426 -19.812 -8.258 1 97.88 26 VAL B C 1
ATOM 1461 O O . VAL B 1 26 ? -5.895 -20.875 -7.93 1 97.88 26 VAL B O 1
ATOM 1464 N N . LEU B 1 27 ? -5.938 -19.016 -9.172 1 98.38 27 LEU B N 1
ATOM 1465 C CA . LEU B 1 27 ? -4.672 -19.281 -9.852 1 98.38 27 LEU B CA 1
ATOM 1466 C C . LEU B 1 27 ? -3.492 -18.922 -8.953 1 98.38 27 LEU B C 1
ATOM 1468 O O . LEU B 1 27 ? -3.404 -17.797 -8.453 1 98.38 27 LEU B O 1
ATOM 1472 N N . LEU B 1 28 ? -2.598 -19.875 -8.711 1 98.31 28 LEU B N 1
ATOM 1473 C CA . LEU B 1 28 ? -1.341 -19.641 -8.008 1 98.31 28 LEU B CA 1
ATOM 1474 C C . LEU B 1 28 ? -0.154 -20.078 -8.859 1 98.31 28 LEU B C 1
ATOM 1476 O O . LEU B 1 28 ? -0.303 -20.906 -9.766 1 98.31 28 LEU B O 1
ATOM 1480 N N . ILE B 1 29 ? 0.982 -19.438 -8.57 1 97.31 29 ILE B N 1
ATOM 1481 C CA . ILE B 1 29 ? 2.242 -19.906 -9.133 1 97.31 29 ILE B CA 1
ATOM 1482 C C . ILE B 1 29 ? 3.096 -20.531 -8.031 1 97.31 29 ILE B C 1
ATOM 1484 O O . ILE B 1 29 ? 2.934 -20.219 -6.855 1 97.31 29 ILE B O 1
ATOM 1488 N N . GLN B 1 30 ? 3.922 -21.438 -8.453 1 95.62 30 GLN B N 1
ATOM 1489 C CA . GLN B 1 30 ? 4.812 -22.125 -7.52 1 95.62 30 GLN B CA 1
ATOM 1490 C C . GLN B 1 30 ? 6.258 -21.656 -7.703 1 95.62 30 GLN B C 1
ATOM 1492 O O . GLN B 1 30 ? 6.73 -21.516 -8.836 1 95.62 30 GLN B O 1
ATOM 1497 N N . GLN B 1 31 ? 6.875 -21.312 -6.613 1 93.06 31 GLN B N 1
ATOM 1498 C CA . GLN B 1 31 ? 8.305 -21.031 -6.598 1 93.06 31 GLN B CA 1
ATOM 1499 C C . GLN B 1 31 ? 9.047 -22.031 -5.699 1 93.06 31 GLN B C 1
ATOM 1501 O O . GLN B 1 31 ? 8.477 -22.547 -4.742 1 93.06 31 GLN B O 1
ATOM 1506 N N . THR B 1 32 ? 10.242 -22.359 -6.145 1 85.94 32 THR B N 1
ATOM 1507 C CA . THR B 1 32 ? 11.07 -23.281 -5.371 1 85.94 32 THR B CA 1
ATOM 1508 C C . THR B 1 32 ? 12.336 -22.594 -4.879 1 85.94 32 THR B C 1
ATOM 1510 O O . THR B 1 32 ? 13 -21.875 -5.641 1 85.94 32 THR B O 1
ATOM 1513 N N . LYS B 1 33 ? 12.453 -22.578 -3.605 1 76.56 33 LYS B N 1
ATOM 1514 C CA . LYS B 1 33 ? 13.695 -22.125 -2.99 1 76.56 33 LYS B CA 1
ATOM 1515 C C . LYS B 1 33 ? 14.281 -23.188 -2.07 1 76.56 33 LYS B C 1
ATOM 1517 O O . LYS B 1 33 ? 13.594 -23.703 -1.19 1 76.56 33 LYS B O 1
ATOM 1522 N N . LYS B 1 34 ? 15.523 -23.469 -2.215 1 76.81 34 LYS B N 1
ATOM 1523 C CA . LYS B 1 34 ? 16.25 -24.469 -1.441 1 76.81 34 LYS B CA 1
ATOM 1524 C C . LYS B 1 34 ? 15.492 -25.797 -1.391 1 76.81 34 LYS B C 1
ATOM 1526 O O . LYS B 1 34 ? 15.359 -26.391 -0.324 1 76.81 34 LYS B O 1
ATOM 1531 N N . GLY B 1 35 ? 14.914 -26.141 -2.402 1 74 35 GLY B N 1
ATOM 1532 C CA . GLY B 1 35 ? 14.281 -27.438 -2.525 1 74 35 GLY B CA 1
ATOM 1533 C C . GLY B 1 35 ? 12.859 -27.469 -2.002 1 74 35 GLY B C 1
ATOM 1534 O O . GLY B 1 35 ? 12.172 -28.484 -2.105 1 74 35 GLY B O 1
ATOM 1535 N N . GLN B 1 36 ? 12.461 -26.484 -1.351 1 81.62 36 GLN B N 1
ATOM 1536 C CA . GLN B 1 36 ? 11.086 -26.422 -0.856 1 81.62 36 GLN B CA 1
ATOM 1537 C C . GLN B 1 36 ? 10.234 -25.5 -1.726 1 81.62 36 GLN B C 1
ATOM 1539 O O . GLN B 1 36 ? 10.617 -24.375 -2.01 1 81.62 36 GLN B O 1
ATOM 1544 N N . GLY B 1 37 ? 9.133 -26.094 -2.158 1 90.56 37 GLY B N 1
ATOM 1545 C CA . GLY B 1 37 ? 8.211 -25.328 -2.977 1 90.56 37 GLY B CA 1
ATOM 1546 C C . GLY B 1 37 ? 7.164 -24.594 -2.164 1 90.56 37 GLY B C 1
ATOM 1547 O O . GLY B 1 37 ? 6.742 -25.062 -1.109 1 90.56 37 GLY B O 1
ATOM 1548 N N . TYR B 1 38 ? 6.84 -23.422 -2.555 1 94.69 38 TYR B N 1
ATOM 1549 C CA . TYR B 1 38 ? 5.738 -22.656 -1.968 1 94.69 38 TYR B CA 1
ATOM 1550 C C . TYR B 1 38 ? 4.91 -21.969 -3.047 1 94.69 38 TYR B C 1
ATOM 1552 O O . TYR B 1 38 ? 5.309 -21.938 -4.215 1 94.69 38 TYR B O 1
ATOM 1560 N N . TRP B 1 39 ? 3.744 -21.547 -2.658 1 96.62 39 TRP B N 1
ATOM 1561 C CA . TRP B 1 39 ? 2.791 -21 -3.613 1 96.62 39 TRP B CA 1
ATOM 1562 C C . TRP B 1 39 ? 2.574 -19.516 -3.359 1 96.62 39 TRP B C 1
ATOM 1564 O O . TRP B 1 39 ? 2.646 -19.047 -2.219 1 96.62 39 TRP B O 1
ATOM 1574 N N . LEU B 1 40 ? 2.297 -18.781 -4.449 1 96.81 40 LEU B N 1
ATOM 1575 C CA . LEU B 1 40 ? 2.057 -17.344 -4.402 1 96.81 40 LEU B CA 1
ATOM 1576 C C . LEU B 1 40 ? 0.961 -16.938 -5.387 1 96.81 40 LEU B C 1
ATOM 1578 O O . LEU B 1 40 ? 0.757 -17.609 -6.402 1 96.81 40 LEU B O 1
ATOM 1582 N N . LEU B 1 41 ? 0.316 -15.844 -5.02 1 98.38 41 LEU B N 1
ATOM 1583 C CA . LEU B 1 41 ? -0.418 -15.172 -6.086 1 98.38 41 LEU B CA 1
ATOM 1584 C C . LEU B 1 41 ? 0.535 -14.641 -7.152 1 98.38 41 LEU B C 1
ATOM 1586 O O . LEU B 1 41 ? 1.598 -14.102 -6.832 1 98.38 41 LEU B O 1
ATOM 1590 N N . PRO B 1 42 ? 0.188 -14.867 -8.492 1 98.06 42 PRO B N 1
ATOM 1591 C CA . PRO B 1 42 ? 1.055 -14.273 -9.508 1 98.06 42 PRO B CA 1
ATOM 1592 C C . PRO B 1 42 ? 1.199 -12.758 -9.344 1 98.06 42 PRO B C 1
ATOM 1594 O O . PRO B 1 42 ? 0.246 -12.086 -8.945 1 98.06 42 PRO B O 1
ATOM 1597 N N . GLY B 1 43 ? 2.287 -12.227 -9.648 1 97.69 43 GLY B N 1
ATOM 1598 C CA . GLY B 1 43 ? 2.619 -10.82 -9.469 1 97.69 43 GLY B CA 1
ATOM 1599 C C . GLY B 1 43 ? 4.109 -10.578 -9.336 1 97.69 43 GLY B C 1
ATOM 1600 O O . GLY B 1 43 ? 4.922 -11.375 -9.797 1 97.69 43 GLY B O 1
ATOM 1601 N N . GLY B 1 44 ? 4.477 -9.391 -8.758 1 96.94 44 GLY B N 1
ATOM 1602 C CA . GLY B 1 44 ? 5.879 -9.039 -8.617 1 96.94 44 GLY B CA 1
ATOM 1603 C C . GLY B 1 44 ? 6.094 -7.602 -8.195 1 96.94 44 GLY B C 1
ATOM 1604 O O . GLY B 1 44 ? 5.141 -6.906 -7.832 1 96.94 44 GLY B O 1
ATOM 1605 N N . GLY B 1 45 ? 7.293 -7.234 -8.195 1 96.75 45 GLY B N 1
ATOM 1606 C CA . GLY B 1 45 ? 7.645 -5.906 -7.715 1 96.75 45 GLY B CA 1
ATOM 1607 C C . GLY B 1 45 ? 7.184 -4.797 -8.641 1 96.75 45 GLY B C 1
ATOM 1608 O O . GLY B 1 45 ? 7.203 -4.953 -9.859 1 96.75 45 GLY B O 1
ATOM 1609 N N . ILE B 1 46 ? 6.812 -3.658 -8.016 1 96.81 46 ILE B N 1
ATOM 1610 C CA . ILE B 1 46 ? 6.508 -2.447 -8.773 1 96.81 46 ILE B CA 1
ATOM 1611 C C . ILE B 1 46 ? 7.801 -1.72 -9.125 1 96.81 46 ILE B C 1
ATOM 1613 O O . ILE B 1 46 ? 8.664 -1.521 -8.266 1 96.81 46 ILE B O 1
ATOM 1617 N N . GLU B 1 47 ? 7.961 -1.354 -10.344 1 95.12 47 GLU B N 1
ATOM 1618 C CA . GLU B 1 47 ? 9.086 -0.522 -10.758 1 95.12 47 GLU B CA 1
ATOM 1619 C C . GLU B 1 47 ? 8.773 0.961 -10.586 1 95.12 47 GLU B C 1
ATOM 1621 O O . GLU B 1 47 ? 7.633 1.384 -10.789 1 95.12 47 GLU B O 1
ATOM 1626 N N . PHE B 1 48 ? 9.805 1.693 -10.281 1 93.44 48 PHE B N 1
ATOM 1627 C CA . PHE B 1 48 ? 9.648 3.129 -10.078 1 93.44 48 PHE B CA 1
ATOM 1628 C C . PHE B 1 48 ? 9.031 3.783 -11.312 1 93.44 48 PHE B C 1
ATOM 1630 O O . PHE B 1 48 ? 9.484 3.551 -12.43 1 93.44 48 PHE B O 1
ATOM 1637 N N . GLY B 1 49 ? 7.938 4.578 -11.125 1 93.5 49 GLY B N 1
ATOM 1638 C CA . GLY B 1 49 ? 7.273 5.289 -12.203 1 93.5 49 GLY B CA 1
ATOM 1639 C C . GLY B 1 49 ? 6.18 4.473 -12.867 1 93.5 49 GLY B C 1
ATOM 1640 O O . GLY B 1 49 ? 5.43 4.992 -13.695 1 93.5 49 GLY B O 1
ATOM 1641 N N . GLU B 1 50 ? 6.09 3.264 -12.5 1 94.44 50 GLU B N 1
ATOM 1642 C CA . GLU B 1 50 ? 5.059 2.352 -12.992 1 94.44 50 GLU B CA 1
ATOM 1643 C C . GLU B 1 50 ? 3.916 2.225 -11.984 1 94.44 50 GLU B C 1
ATOM 1645 O O . GLU B 1 50 ? 4.148 1.991 -10.797 1 94.44 50 GLU B O 1
ATOM 1650 N N . SER B 1 51 ? 2.654 2.422 -12.477 1 96.69 51 SER B N 1
ATOM 1651 C CA . SER B 1 51 ? 1.534 2.258 -11.555 1 96.69 51 SER B CA 1
ATOM 1652 C C . SER B 1 51 ? 1.37 0.799 -11.141 1 96.69 51 SER B C 1
ATOM 1654 O O . SER B 1 51 ? 1.881 -0.103 -11.812 1 96.69 51 SER B O 1
ATOM 1656 N N . ALA B 1 52 ? 0.699 0.602 -10.062 1 98.19 52 ALA B N 1
ATOM 1657 C CA . ALA B 1 52 ? 0.401 -0.752 -9.602 1 98.19 52 ALA B CA 1
ATOM 1658 C C . ALA B 1 52 ? -0.304 -1.559 -10.688 1 98.19 52 ALA B C 1
ATOM 1660 O O . ALA B 1 52 ? 0.019 -2.729 -10.906 1 98.19 52 ALA B O 1
ATOM 1661 N N . GLU B 1 53 ? -1.218 -0.948 -11.344 1 98.06 53 GLU B N 1
ATOM 1662 C CA . GLU B 1 53 ? -1.96 -1.62 -12.406 1 98.06 53 GLU B CA 1
ATOM 1663 C C . GLU B 1 53 ? -1.048 -1.975 -13.578 1 98.06 53 GLU B C 1
ATOM 1665 O O . GLU B 1 53 ? -1.143 -3.07 -14.133 1 98.06 53 GLU B O 1
ATOM 1670 N N . GLU B 1 54 ? -0.195 -1.057 -13.938 1 97.62 54 GLU B N 1
ATOM 1671 C CA . GLU B 1 54 ? 0.77 -1.322 -15 1 97.62 54 GLU B CA 1
ATOM 1672 C C . GLU B 1 54 ? 1.71 -2.461 -14.625 1 97.62 54 GLU B C 1
ATOM 1674 O O . GLU B 1 54 ? 2.029 -3.314 -15.453 1 97.62 54 GLU B O 1
ATOM 1679 N N . ALA B 1 55 ? 2.18 -2.424 -13.383 1 98.19 55 ALA B N 1
ATOM 1680 C CA . ALA B 1 55 ? 3.047 -3.492 -12.898 1 9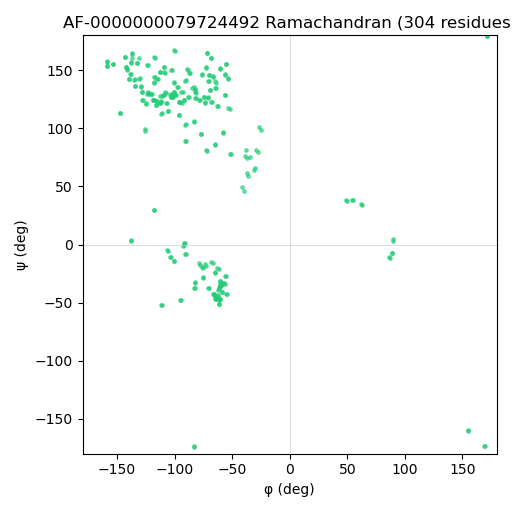8.19 55 ALA B CA 1
ATOM 1681 C C . ALA B 1 55 ? 2.348 -4.848 -12.984 1 98.19 55 ALA B C 1
ATOM 1683 O O . ALA B 1 55 ? 2.949 -5.84 -13.398 1 98.19 55 ALA B O 1
ATOM 1684 N N . LEU B 1 56 ? 1.077 -4.84 -12.625 1 98.31 56 LEU B N 1
ATOM 1685 C CA . LEU B 1 56 ? 0.286 -6.066 -12.664 1 98.31 56 LEU B CA 1
ATOM 1686 C C . LEU B 1 56 ? 0.216 -6.621 -14.086 1 98.31 56 LEU B C 1
ATOM 1688 O O . LEU B 1 56 ? 0.439 -7.812 -14.305 1 98.31 56 LEU B O 1
ATOM 1692 N N . GLN B 1 57 ? -0.059 -5.754 -14.984 1 98.31 57 GLN B N 1
ATOM 1693 C CA . GLN B 1 57 ? -0.135 -6.16 -16.391 1 98.31 57 GLN B CA 1
ATOM 1694 C C . GLN B 1 57 ? 1.205 -6.703 -16.875 1 98.31 57 GLN B C 1
ATOM 1696 O O . GLN B 1 57 ? 1.259 -7.762 -17.5 1 98.31 57 GLN B O 1
ATOM 1701 N N . ARG B 1 58 ? 2.219 -5.98 -16.562 1 97.81 58 ARG B N 1
ATOM 1702 C CA . ARG B 1 58 ? 3.553 -6.391 -17 1 97.81 58 ARG B CA 1
ATOM 1703 C C . ARG B 1 58 ? 3.928 -7.742 -16.406 1 97.81 58 ARG B C 1
ATOM 1705 O O . ARG B 1 58 ? 4.332 -8.656 -17.125 1 97.81 58 ARG B O 1
ATOM 1712 N N . GLU B 1 59 ? 3.795 -7.891 -15.086 1 97.56 59 GLU B N 1
ATOM 1713 C CA . GLU B 1 59 ? 4.203 -9.102 -14.383 1 97.56 59 GLU B CA 1
ATOM 1714 C C . GLU B 1 59 ? 3.41 -10.312 -14.867 1 97.56 59 GLU B C 1
ATOM 1716 O O . GLU B 1 59 ? 3.961 -11.406 -15 1 97.56 59 GLU B O 1
ATOM 1721 N N . LEU B 1 60 ? 2.107 -10.195 -15.148 1 97.62 60 LEU B N 1
ATOM 1722 C CA . LEU B 1 60 ? 1.282 -11.32 -15.586 1 97.62 60 LEU B CA 1
ATOM 1723 C C . LEU B 1 60 ? 1.651 -11.75 -17 1 97.62 60 LEU B C 1
ATOM 1725 O O . LEU B 1 60 ? 1.629 -12.938 -17.328 1 97.62 60 LEU B O 1
ATOM 1729 N N . LYS B 1 61 ? 1.948 -10.734 -17.797 1 96.81 61 LYS B N 1
ATOM 1730 C CA . LYS B 1 61 ? 2.43 -11.047 -19.125 1 96.81 61 LYS B CA 1
ATOM 1731 C C . LYS B 1 61 ? 3.768 -11.781 -19.078 1 96.81 61 LYS B C 1
ATOM 1733 O O . LYS B 1 61 ? 3.945 -12.812 -19.734 1 96.81 61 LYS B O 1
ATOM 1738 N N . GLU B 1 62 ? 4.664 -11.305 -18.297 1 95.88 62 GLU B N 1
ATOM 1739 C CA . GLU B 1 62 ? 6.004 -11.867 -18.188 1 95.88 62 GLU B CA 1
ATOM 1740 C C . GLU B 1 62 ? 5.969 -13.266 -17.578 1 95.88 62 GLU B C 1
ATOM 1742 O O . GLU B 1 62 ? 6.656 -14.172 -18.062 1 95.88 62 GLU B O 1
ATOM 1747 N N . GLU B 1 63 ? 5.188 -13.461 -16.562 1 96.06 63 GLU B N 1
ATOM 1748 C CA . GLU B 1 63 ? 5.211 -14.703 -15.789 1 96.06 63 GLU B CA 1
ATOM 1749 C C . GLU B 1 63 ? 4.359 -15.781 -16.453 1 96.06 63 GLU B C 1
ATOM 1751 O O . GLU B 1 63 ? 4.727 -16.953 -16.469 1 96.06 63 GLU B O 1
ATOM 1756 N N . LEU B 1 64 ? 3.182 -15.391 -17.062 1 96.44 64 LEU B N 1
ATOM 1757 C CA . LEU B 1 64 ? 2.176 -16.375 -17.422 1 96.44 64 LEU B CA 1
ATOM 1758 C C . LEU B 1 64 ? 1.598 -16.094 -18.797 1 96.44 64 LEU B C 1
ATOM 1760 O O . LEU B 1 64 ? 0.663 -16.766 -19.234 1 96.44 64 LEU B O 1
ATOM 1764 N N . GLU B 1 65 ? 2.072 -15.109 -19.484 1 95.94 65 GLU B N 1
ATOM 1765 C CA . GLU B 1 65 ? 1.572 -14.68 -20.781 1 95.94 65 GLU B CA 1
ATOM 1766 C C . GLU B 1 65 ? 0.075 -14.383 -20.734 1 95.94 65 GLU B C 1
ATOM 1768 O O . GLU B 1 65 ? -0.667 -14.75 -21.641 1 95.94 65 GLU B O 1
ATOM 1773 N N . LEU B 1 66 ? -0.338 -13.805 -19.641 1 97.19 66 LEU B N 1
ATOM 1774 C CA . LEU B 1 66 ? -1.742 -13.453 -19.469 1 97.19 66 LEU B CA 1
ATOM 1775 C C . LEU B 1 66 ? -1.964 -11.969 -19.75 1 97.19 66 LEU B C 1
ATOM 1777 O O . LEU B 1 66 ? -1.155 -11.133 -19.359 1 97.19 66 LEU B O 1
ATOM 1781 N N . ASP B 1 67 ? -3.096 -11.719 -20.453 1 97.69 67 ASP B N 1
ATOM 1782 C CA . ASP B 1 67 ? -3.49 -10.344 -20.734 1 97.69 67 ASP B CA 1
ATOM 1783 C C . ASP B 1 67 ? -4.617 -9.898 -19.812 1 97.69 67 ASP B C 1
ATOM 1785 O O . ASP B 1 67 ? -5.688 -10.508 -19.781 1 97.69 67 ASP B O 1
ATOM 1789 N N . VAL B 1 68 ? -4.406 -8.828 -19.188 1 98.06 68 VAL B N 1
ATOM 1790 C CA . VAL B 1 68 ? -5.355 -8.328 -18.188 1 98.06 68 VAL B CA 1
ATOM 1791 C C . VAL B 1 68 ? -6.48 -7.57 -18.891 1 98.06 68 VAL B C 1
ATOM 1793 O O . VAL B 1 68 ? -6.227 -6.73 -19.766 1 98.06 68 VAL B O 1
ATOM 1796 N N . ILE B 1 69 ? -7.711 -7.883 -18.484 1 98.06 69 ILE B N 1
ATOM 1797 C CA . ILE B 1 69 ? -8.891 -7.168 -18.953 1 98.06 69 ILE B CA 1
ATOM 1798 C C . ILE B 1 69 ? -9.258 -6.062 -17.969 1 98.06 69 ILE B C 1
ATOM 1800 O O . ILE B 1 69 ? -9.555 -4.938 -18.375 1 98.06 69 ILE B O 1
ATOM 1804 N N . SER B 1 70 ? -9.312 -6.34 -16.734 1 98.06 70 SER B N 1
ATOM 1805 C CA . SER B 1 70 ? -9.633 -5.391 -15.672 1 98.06 70 SER B CA 1
ATOM 1806 C C . SER B 1 70 ? -9.016 -5.809 -14.344 1 98.06 70 SER B C 1
ATOM 1808 O O . SER B 1 70 ? -8.664 -6.977 -14.156 1 98.06 70 SER B O 1
ATOM 1810 N N . SER B 1 71 ? -8.82 -4.863 -13.539 1 98.25 71 SER B N 1
ATOM 1811 C CA . SER B 1 71 ? -8.328 -5.094 -12.188 1 98.25 71 SER B CA 1
ATOM 1812 C C . SER B 1 71 ? -9.031 -4.184 -11.18 1 98.25 71 SER B C 1
ATOM 1814 O O . SER B 1 71 ? -9.391 -3.051 -11.508 1 98.25 71 SER B O 1
ATOM 1816 N N . ALA B 1 72 ? -9.312 -4.727 -9.984 1 98.19 72 ALA B N 1
ATOM 1817 C CA . ALA B 1 72 ? -9.891 -3.984 -8.867 1 98.19 72 ALA B CA 1
ATOM 1818 C C . ALA B 1 72 ? -9.164 -4.293 -7.562 1 98.19 72 ALA B C 1
ATOM 1820 O O . ALA B 1 72 ? -8.852 -5.449 -7.277 1 98.19 72 ALA B O 1
ATOM 1821 N N . PHE B 1 73 ? -8.906 -3.252 -6.82 1 98.5 73 PHE B N 1
ATOM 1822 C CA . PHE B 1 73 ? -8.133 -3.396 -5.598 1 98.5 73 PHE B CA 1
ATOM 1823 C C . PHE B 1 73 ? -8.922 -4.164 -4.543 1 98.5 73 PHE B C 1
ATOM 1825 O O . PHE B 1 73 ? -10.094 -3.867 -4.301 1 98.5 73 PHE B O 1
ATOM 1832 N N . LEU B 1 74 ? -8.211 -5.156 -3.92 1 98 74 LEU B N 1
ATOM 1833 C CA . LEU B 1 74 ? -8.914 -6.02 -2.975 1 98 74 LEU B CA 1
ATOM 1834 C C . LEU B 1 74 ? -8.43 -5.77 -1.551 1 98 74 LEU B C 1
ATOM 1836 O O . LEU B 1 74 ? -9.234 -5.582 -0.638 1 98 74 LEU B O 1
ATOM 1840 N N . LEU B 1 75 ? -7.152 -5.832 -1.385 1 98.12 75 LEU B N 1
ATOM 1841 C CA . LEU B 1 75 ? -6.641 -5.754 -0.02 1 98.12 75 LEU B CA 1
ATOM 1842 C C . LEU B 1 75 ? -5.18 -5.316 -0.01 1 98.12 75 LEU B C 1
ATOM 1844 O O . LEU B 1 75 ? -4.469 -5.484 -1.004 1 98.12 75 LEU B O 1
ATOM 1848 N N . LEU B 1 76 ? -4.789 -4.707 1.071 1 98.56 76 LEU B N 1
ATOM 1849 C CA . LEU B 1 76 ? -3.398 -4.438 1.42 1 98.56 76 LEU B CA 1
ATOM 1850 C C . LEU B 1 76 ? -2.859 -5.508 2.361 1 98.56 76 LEU B C 1
ATOM 1852 O O . LEU B 1 76 ? -3.439 -5.762 3.42 1 98.56 76 LEU B O 1
ATOM 1856 N N . ASN B 1 77 ? -1.776 -6.156 1.933 1 98.25 77 ASN B N 1
ATOM 1857 C CA . ASN B 1 77 ? -1.075 -7.09 2.809 1 98.25 77 ASN B CA 1
ATOM 1858 C C . ASN B 1 77 ? 0.281 -6.539 3.24 1 98.25 77 ASN B C 1
ATOM 1860 O O . ASN B 1 77 ? 1.03 -6.008 2.42 1 98.25 77 ASN B O 1
ATOM 1864 N N . GLU B 1 78 ? 0.495 -6.551 4.484 1 98.06 78 GLU B N 1
ATOM 1865 C CA . GLU B 1 78 ? 1.799 -6.184 5.027 1 98.06 78 GLU B CA 1
ATOM 1866 C C . GLU B 1 78 ? 2.434 -7.352 5.773 1 98.06 78 GLU B C 1
ATOM 1868 O O . GLU B 1 78 ? 1.82 -7.93 6.676 1 98.06 78 GLU B O 1
ATOM 1873 N N . SER B 1 79 ? 3.65 -7.715 5.359 1 96.12 79 SER B N 1
ATOM 1874 C CA . SER B 1 79 ? 4.387 -8.812 5.973 1 96.12 79 SER B CA 1
ATOM 1875 C C . SER B 1 79 ? 5.762 -8.359 6.457 1 96.12 79 SER B C 1
ATOM 1877 O O . SER B 1 79 ? 6.559 -7.836 5.676 1 96.12 79 SER B O 1
ATOM 1879 N N . ILE B 1 80 ? 6.02 -8.516 7.723 1 93.5 80 ILE B N 1
ATOM 1880 C CA . ILE B 1 80 ? 7.293 -8.133 8.328 1 93.5 80 ILE B CA 1
ATOM 1881 C C . ILE B 1 80 ? 7.926 -9.344 9.008 1 93.5 80 ILE B C 1
ATOM 1883 O O . ILE B 1 80 ? 7.266 -10.047 9.781 1 93.5 80 ILE B O 1
ATOM 1887 N N . ASP B 1 81 ? 9.18 -9.523 8.672 1 90.38 81 ASP B N 1
ATOM 1888 C CA . ASP B 1 81 ? 9.938 -10.586 9.32 1 90.38 81 ASP B CA 1
ATOM 1889 C C . ASP B 1 81 ? 10.094 -10.32 10.812 1 90.38 81 ASP B C 1
ATOM 1891 O O . ASP B 1 81 ? 10.352 -9.188 11.227 1 90.38 81 ASP B O 1
ATOM 1895 N N . PRO B 1 82 ? 9.953 -11.367 11.641 1 87.38 82 PRO B N 1
ATOM 1896 C CA . PRO B 1 82 ? 10.055 -11.164 13.086 1 87.38 82 PRO B CA 1
ATOM 1897 C C . PRO B 1 82 ? 11.367 -10.492 13.492 1 87.38 82 PRO B C 1
ATOM 1899 O O . PRO B 1 82 ? 11.414 -9.789 14.508 1 87.38 82 PRO B O 1
ATOM 1902 N N . LYS B 1 83 ? 12.414 -10.672 12.711 1 87.25 83 LYS B N 1
ATOM 1903 C CA . LYS B 1 83 ? 13.711 -10.062 13 1 87.25 83 LYS B CA 1
ATOM 1904 C C . LYS B 1 83 ? 13.852 -8.703 12.328 1 87.25 83 LYS B C 1
ATOM 1906 O O . LYS B 1 83 ? 14.914 -8.086 12.375 1 87.25 83 LYS B O 1
ATOM 1911 N N . LYS B 1 84 ? 12.766 -8.336 11.641 1 86.25 84 LYS B N 1
ATOM 1912 C CA . LYS B 1 84 ? 12.68 -7.035 10.992 1 86.25 84 LYS B CA 1
ATOM 1913 C C . LYS B 1 84 ? 13.75 -6.883 9.914 1 86.25 84 LYS B C 1
ATOM 1915 O O . LYS B 1 84 ? 14.32 -5.801 9.758 1 86.25 84 LYS B O 1
ATOM 1920 N N . GLN B 1 85 ? 14.031 -7.969 9.289 1 88.38 85 GLN B N 1
ATOM 1921 C CA . GLN B 1 85 ? 15.031 -7.949 8.227 1 88.38 85 GLN B CA 1
ATOM 1922 C C . GLN B 1 85 ? 14.367 -7.91 6.848 1 88.38 85 GLN B C 1
ATOM 1924 O O . GLN B 1 85 ? 15.039 -7.699 5.836 1 88.38 85 GLN B O 1
ATOM 1929 N N . ARG B 1 86 ? 13.172 -8.18 6.848 1 91.56 86 ARG B N 1
ATOM 1930 C CA . ARG B 1 86 ? 12.383 -8.125 5.621 1 91.56 86 ARG B CA 1
ATOM 1931 C C . ARG B 1 86 ? 11.055 -7.414 5.855 1 91.56 86 ARG B C 1
ATOM 1933 O O . ARG B 1 86 ? 10.438 -7.574 6.91 1 91.56 86 ARG B O 1
ATOM 1940 N N . HIS B 1 87 ? 10.609 -6.66 4.941 1 94.62 87 HIS B N 1
ATOM 1941 C CA . HIS B 1 87 ? 9.398 -5.855 5.016 1 94.62 87 HIS B CA 1
ATOM 1942 C C . HIS B 1 87 ? 8.734 -5.727 3.646 1 94.62 87 HIS B C 1
ATOM 1944 O O . HIS B 1 87 ? 9.289 -5.082 2.746 1 94.62 87 HIS B O 1
ATOM 1950 N N . LEU B 1 88 ? 7.543 -6.352 3.578 1 96.12 88 LEU B N 1
ATOM 1951 C CA . LEU B 1 88 ? 6.84 -6.406 2.303 1 96.12 88 LEU B CA 1
ATOM 1952 C C . LEU B 1 88 ? 5.477 -5.73 2.404 1 96.12 88 LEU B C 1
ATOM 1954 O O . LEU B 1 88 ? 4.734 -5.961 3.363 1 96.12 88 LEU B O 1
ATOM 1958 N N . ILE B 1 89 ? 5.195 -4.832 1.479 1 97.56 89 ILE B N 1
ATOM 1959 C CA . ILE B 1 89 ? 3.855 -4.32 1.218 1 97.56 89 ILE B CA 1
ATOM 1960 C C . ILE B 1 89 ? 3.318 -4.918 -0.081 1 97.56 89 ILE B C 1
ATOM 1962 O O . ILE B 1 89 ? 3.861 -4.664 -1.159 1 97.56 89 ILE B O 1
ATOM 1966 N N . GLN B 1 90 ? 2.273 -5.703 0.042 1 98.44 90 GLN B N 1
ATOM 1967 C CA . GLN B 1 90 ? 1.682 -6.352 -1.122 1 98.44 90 GLN B CA 1
ATOM 1968 C C . GLN B 1 90 ? 0.297 -5.785 -1.424 1 98.44 90 GLN B C 1
ATOM 1970 O O . GLN B 1 90 ? -0.569 -5.75 -0.548 1 98.44 90 GLN B O 1
ATOM 1975 N N . LEU B 1 91 ? 0.122 -5.301 -2.6 1 98.81 91 LEU B N 1
ATOM 1976 C CA . LEU B 1 91 ? -1.161 -4.824 -3.107 1 98.81 91 LEU B CA 1
ATOM 1977 C C . LEU B 1 91 ? -1.857 -5.906 -3.926 1 98.81 91 LEU B C 1
ATOM 1979 O O . LEU B 1 91 ? -1.41 -6.246 -5.023 1 98.81 91 LEU B O 1
ATOM 1983 N N . VAL B 1 92 ? -2.967 -6.438 -3.408 1 98.75 92 VAL B N 1
ATOM 1984 C CA . VAL B 1 92 ? -3.648 -7.535 -4.082 1 98.75 92 VAL B CA 1
ATOM 1985 C C . VAL B 1 92 ? -4.852 -7.004 -4.859 1 98.75 92 VAL B C 1
ATOM 1987 O O . VAL B 1 92 ? -5.68 -6.273 -4.309 1 98.75 92 VAL B O 1
ATOM 1990 N N . PHE B 1 93 ? -4.93 -7.379 -6.082 1 98.81 93 PHE B N 1
ATOM 1991 C CA . PHE B 1 93 ? -6.02 -6.969 -6.961 1 98.81 93 PHE B CA 1
ATOM 1992 C C . PHE B 1 93 ? -6.816 -8.18 -7.438 1 98.81 93 PHE B C 1
ATOM 1994 O O . PHE B 1 93 ? -6.242 -9.234 -7.723 1 98.81 93 PHE B O 1
ATOM 2001 N N . GLN B 1 94 ? -8.117 -8.023 -7.473 1 98.19 94 GLN B N 1
ATOM 2002 C CA . GLN B 1 94 ? -8.922 -8.93 -8.281 1 98.19 94 GLN B CA 1
ATOM 2003 C C . GLN B 1 94 ? -8.719 -8.664 -9.773 1 98.19 94 GLN B C 1
ATOM 2005 O O . GLN B 1 94 ? -8.875 -7.531 -10.234 1 98.19 94 GLN B O 1
ATOM 2010 N N . VAL B 1 95 ? -8.375 -9.742 -10.508 1 98.31 95 VAL B N 1
ATOM 2011 C CA . VAL B 1 95 ? -7.984 -9.508 -11.898 1 98.31 95 VAL B CA 1
ATOM 2012 C C . VAL B 1 95 ? -8.789 -10.422 -12.82 1 98.31 95 VAL B C 1
ATOM 2014 O O . VAL B 1 95 ? -8.938 -11.617 -12.547 1 98.31 95 VAL B O 1
ATOM 2017 N N . LYS B 1 96 ? -9.336 -9.828 -13.828 1 98 96 LYS B N 1
ATOM 2018 C CA . LYS B 1 96 ? -9.898 -10.578 -14.945 1 98 96 LYS B CA 1
ATOM 2019 C C . LYS B 1 96 ? -8.945 -10.602 -16.125 1 98 96 LYS B C 1
ATOM 2021 O O . LYS B 1 96 ? -8.391 -9.57 -16.516 1 98 96 LYS B O 1
ATOM 2026 N N . VAL B 1 97 ? -8.742 -11.781 -16.641 1 97.75 97 VAL B N 1
ATOM 2027 C CA . VAL B 1 97 ? -7.836 -11.938 -17.766 1 97.75 97 VAL B CA 1
ATOM 2028 C C . VAL B 1 97 ? -8.602 -12.453 -18.984 1 97.75 97 VAL B C 1
ATOM 2030 O O . VAL B 1 97 ? -9.719 -12.953 -18.859 1 97.75 97 VAL B O 1
ATOM 2033 N N . LYS B 1 98 ? -7.98 -12.25 -20.109 1 95.12 98 LYS B N 1
ATOM 2034 C CA . LYS B 1 98 ? -8.555 -12.852 -21.312 1 95.12 98 LYS B CA 1
ATOM 2035 C C . LYS B 1 98 ? -8.625 -14.367 -21.203 1 95.12 98 LYS B C 1
ATOM 2037 O O . LYS B 1 98 ? -7.914 -14.969 -20.391 1 95.12 98 LYS B O 1
ATOM 2042 N N . ASP B 1 99 ? -9.648 -14.914 -21.938 1 87.19 99 ASP B N 1
ATOM 2043 C CA . ASP B 1 99 ? -9.805 -16.359 -21.906 1 87.19 99 ASP B CA 1
ATOM 2044 C C . ASP B 1 99 ? -8.602 -17.062 -22.547 1 87.19 99 ASP B C 1
ATOM 2046 O O . ASP B 1 99 ? -8.578 -17.266 -23.766 1 87.19 99 ASP B O 1
ATOM 2050 N N . GLN B 1 100 ? -7.621 -17.25 -21.656 1 84.5 100 GLN B N 1
ATOM 2051 C CA . GLN B 1 100 ? -6.383 -17.891 -22.094 1 84.5 100 GLN B CA 1
ATOM 2052 C C . GLN B 1 100 ? -5.848 -18.844 -21.031 1 84.5 100 GLN B C 1
ATOM 2054 O O . GLN B 1 100 ? -6.16 -18.703 -19.844 1 84.5 100 GLN B O 1
ATOM 2059 N N . VAL B 1 101 ? -5.129 -19.922 -21.5 1 88.38 101 VAL B N 1
ATOM 2060 C CA . VAL B 1 101 ? -4.418 -20.828 -20.609 1 88.38 101 VAL B CA 1
ATOM 2061 C C . VAL B 1 101 ? -3.068 -20.219 -20.234 1 88.38 101 VAL B C 1
ATOM 2063 O O . VAL B 1 101 ? -2.312 -19.781 -21.094 1 88.38 101 VAL B O 1
ATOM 2066 N N . PRO B 1 102 ? -2.84 -20.125 -18.969 1 94.56 102 PRO B N 1
ATOM 2067 C CA . PRO B 1 102 ? -1.526 -19.609 -18.578 1 94.56 102 PRO B CA 1
ATOM 2068 C C . PRO B 1 102 ? -0.373 -20.391 -19.219 1 94.56 102 PRO B C 1
ATOM 2070 O O . PRO B 1 102 ? -0.471 -21.594 -19.406 1 94.56 102 PRO B O 1
ATOM 2073 N N . LYS B 1 103 ? 0.639 -19.688 -19.578 1 93.62 103 LYS B N 1
ATOM 2074 C CA . LYS B 1 103 ? 1.898 -20.266 -20.047 1 93.62 103 LYS B CA 1
ATOM 2075 C C . LYS B 1 103 ? 3.084 -19.688 -19.281 1 93.62 103 LYS B C 1
ATOM 2077 O O . LYS B 1 103 ? 3.264 -18.469 -19.234 1 93.62 103 LYS B O 1
ATOM 2082 N N . ILE B 1 104 ? 3.814 -20.562 -18.719 1 91.62 104 ILE B N 1
ATOM 2083 C CA . ILE B 1 104 ? 4.973 -20.109 -17.969 1 91.62 104 ILE B CA 1
ATOM 2084 C C . ILE B 1 104 ? 6.078 -19.672 -18.922 1 91.62 104 ILE B C 1
ATOM 2086 O O . ILE B 1 104 ? 6.438 -20.406 -19.844 1 91.62 104 ILE B O 1
ATOM 2090 N N . ASN B 1 105 ? 6.477 -18.516 -18.672 1 86.38 105 ASN B N 1
ATOM 2091 C CA . ASN B 1 105 ? 7.625 -18.031 -19.422 1 86.38 105 ASN B CA 1
ATOM 2092 C C . ASN B 1 105 ? 8.922 -18.688 -18.953 1 86.38 105 ASN B C 1
ATOM 2094 O O . ASN B 1 105 ? 9.305 -18.547 -17.797 1 86.38 105 ASN B O 1
ATOM 2098 N N . PRO B 1 106 ? 9.648 -19.344 -19.797 1 83.25 106 PRO B N 1
ATOM 2099 C CA . PRO B 1 106 ? 10.867 -20.062 -19.422 1 83.25 106 PRO B CA 1
ATOM 2100 C C . PRO B 1 106 ? 11.945 -19.141 -18.859 1 83.25 106 PRO B C 1
ATOM 2102 O O . PRO B 1 106 ? 12.859 -19.594 -18.172 1 83.25 106 PRO B O 1
ATOM 2105 N N . GLN B 1 107 ? 11.883 -17.906 -19.141 1 82.94 107 GLN B N 1
ATOM 2106 C CA . GLN B 1 107 ? 12.867 -16.953 -18.656 1 82.94 107 GLN B CA 1
ATOM 2107 C C . GLN B 1 107 ? 12.68 -16.672 -17.172 1 82.94 107 GLN B C 1
ATOM 2109 O O . GLN B 1 107 ? 13.586 -16.156 -16.5 1 82.94 107 GLN B O 1
ATOM 2114 N N . GLU B 1 108 ? 11.484 -17.062 -16.766 1 80.12 108 GLU B N 1
ATOM 2115 C CA . GLU B 1 108 ? 11.211 -16.906 -15.336 1 80.12 108 GLU B CA 1
ATOM 2116 C C . GLU B 1 108 ? 11.594 -18.172 -14.57 1 80.12 108 GLU B C 1
ATOM 2118 O O . GLU B 1 108 ? 10.727 -18.953 -14.18 1 80.12 108 GLU B O 1
ATOM 2123 N N . LYS B 1 109 ? 12.789 -18.234 -14.148 1 76.75 109 LYS B N 1
ATOM 2124 C CA . LYS B 1 109 ? 13.375 -19.453 -13.609 1 76.75 109 LYS B CA 1
ATOM 2125 C C . LYS B 1 109 ? 12.875 -19.734 -12.203 1 76.75 109 LYS B C 1
ATOM 2127 O O . LYS B 1 109 ? 12.898 -20.875 -11.742 1 76.75 109 LYS B O 1
ATOM 2132 N N . ALA B 1 110 ? 12.391 -18.703 -11.648 1 81.62 110 ALA B N 1
ATOM 2133 C CA . ALA B 1 110 ? 11.961 -18.891 -10.266 1 81.62 110 ALA B CA 1
ATOM 2134 C C . ALA B 1 110 ? 10.609 -19.578 -10.203 1 81.62 110 ALA B C 1
ATOM 2136 O O . ALA B 1 110 ? 10.242 -20.156 -9.172 1 81.62 110 ALA B O 1
ATOM 2137 N N . ILE B 1 111 ? 9.906 -19.609 -11.25 1 90.38 111 ILE B N 1
ATOM 2138 C CA . ILE B 1 111 ? 8.57 -20.188 -11.266 1 90.38 111 ILE B CA 1
ATOM 2139 C C . ILE B 1 111 ? 8.648 -21.641 -11.75 1 90.38 111 ILE B C 1
ATOM 2141 O O . ILE B 1 111 ? 9.102 -21.906 -12.859 1 90.38 111 ILE B O 1
ATOM 2145 N N . SER B 1 112 ? 8.172 -22.547 -10.945 1 91.25 112 SER B N 1
ATOM 2146 C CA . SER B 1 112 ? 8.297 -23.969 -11.242 1 91.25 112 SER B CA 1
ATOM 2147 C C . SER B 1 112 ? 6.977 -24.547 -11.734 1 91.25 112 SER B C 1
ATOM 2149 O O . SER B 1 112 ? 6.926 -25.688 -12.203 1 91.25 112 SER B O 1
ATOM 2151 N N . GLY B 1 113 ? 5.945 -23.812 -11.625 1 93.25 113 GLY B N 1
ATOM 2152 C CA . GLY B 1 113 ? 4.637 -24.266 -12.07 1 93.25 113 GLY B CA 1
ATOM 2153 C C . GLY B 1 113 ? 3.51 -23.328 -11.664 1 93.25 113 GLY B C 1
ATOM 2154 O O . GLY B 1 113 ? 3.754 -22.25 -11.125 1 93.25 113 GLY B O 1
ATOM 2155 N N . PHE B 1 114 ? 2.289 -23.75 -12.086 1 96.06 114 PHE B N 1
ATOM 2156 C CA . PHE B 1 114 ? 1.088 -23.047 -11.648 1 96.06 114 PHE B CA 1
ATOM 2157 C C . PHE B 1 114 ? -0.056 -24.031 -11.406 1 96.06 114 PHE B C 1
ATOM 2159 O O . PHE B 1 114 ? 0.027 -25.188 -11.789 1 96.06 114 PHE B O 1
ATOM 2166 N N . GLY B 1 115 ? -1.04 -23.594 -10.672 1 96.75 115 GLY B N 1
ATOM 2167 C CA . GLY B 1 115 ? -2.217 -24.406 -10.391 1 96.75 115 GLY B CA 1
ATOM 2168 C C . GLY B 1 115 ? -3.422 -23.578 -9.984 1 96.75 115 GLY B C 1
ATOM 2169 O O . GLY B 1 115 ? -3.287 -22.406 -9.633 1 96.75 115 GLY B O 1
ATOM 2170 N N . TYR B 1 116 ? -4.582 -24.203 -10.18 1 98.06 116 TYR B N 1
ATOM 2171 C CA . TYR B 1 116 ? -5.836 -23.641 -9.703 1 98.06 116 TYR B CA 1
ATOM 2172 C C . TYR B 1 116 ? -6.324 -24.359 -8.453 1 98.06 116 TYR B C 1
ATOM 2174 O O . TYR B 1 116 ? -6.422 -25.594 -8.438 1 98.06 116 TYR B O 1
ATOM 2182 N N . PHE B 1 117 ? -6.645 -23.562 -7.414 1 98.19 117 PHE B N 1
ATOM 2183 C CA . PHE B 1 117 ? -6.977 -24.141 -6.121 1 98.19 117 PHE B CA 1
ATOM 2184 C C . PHE B 1 117 ? -8.273 -23.562 -5.574 1 98.19 117 PHE B C 1
ATOM 2186 O O . PHE B 1 117 ? -8.539 -22.375 -5.742 1 98.19 117 PHE B O 1
ATOM 2193 N N . THR B 1 118 ? -9.086 -24.484 -4.883 1 97.44 118 THR B N 1
ATOM 2194 C CA . THR B 1 118 ? -10.242 -23.984 -4.152 1 97.44 118 THR B CA 1
ATOM 2195 C C . THR B 1 118 ? -9.805 -23.219 -2.9 1 97.44 118 THR B C 1
ATOM 2197 O O . THR B 1 118 ? -8.656 -23.344 -2.469 1 97.44 118 THR B O 1
ATOM 2200 N N . PHE B 1 119 ? -10.734 -22.469 -2.359 1 95.88 119 PHE B N 1
ATOM 2201 C CA . PHE B 1 119 ? -10.43 -21.75 -1.122 1 95.88 119 PHE B CA 1
ATOM 2202 C C . PHE B 1 119 ? -10.07 -22.734 -0.011 1 95.88 119 PHE B C 1
ATOM 2204 O O . PHE B 1 119 ? -9.227 -22.438 0.837 1 95.88 119 PHE B O 1
ATOM 2211 N N . GLU B 1 120 ? -10.695 -23.828 -0.017 1 95.94 120 GLU B N 1
ATOM 2212 C CA . GLU B 1 120 ? -10.391 -24.859 0.965 1 95.94 120 GLU B CA 1
ATOM 2213 C C . GLU B 1 120 ? -8.969 -25.391 0.778 1 95.94 120 GLU B C 1
ATOM 2215 O O . GLU B 1 120 ? -8.227 -25.562 1.749 1 95.94 120 GLU B O 1
ATOM 2220 N N . GLU B 1 121 ? -8.578 -25.703 -0.414 1 97.56 121 GLU B N 1
ATOM 2221 C CA . GLU B 1 121 ? -7.242 -26.188 -0.717 1 97.56 121 GLU B CA 1
ATOM 2222 C C . GLU B 1 121 ? -6.172 -25.172 -0.332 1 97.56 121 GLU B C 1
ATOM 2224 O O . GLU B 1 121 ? -5.094 -25.547 0.133 1 97.56 121 GLU B O 1
ATOM 2229 N N . LEU B 1 122 ? -6.5 -23.906 -0.517 1 96.88 122 LEU B N 1
ATOM 2230 C CA . LEU B 1 122 ? -5.57 -22.828 -0.199 1 96.88 122 LEU B CA 1
ATOM 2231 C C . LEU B 1 122 ? -5.133 -22.891 1.26 1 96.88 122 LEU B C 1
ATOM 2233 O O . LEU B 1 122 ? -3.992 -22.562 1.588 1 96.88 122 LEU B O 1
ATOM 2237 N N . GLN B 1 123 ? -6.074 -23.359 2.113 1 96.25 123 GLN B N 1
ATOM 2238 C CA . GLN B 1 123 ? -5.816 -23.359 3.549 1 96.25 123 GLN B CA 1
ATOM 2239 C C . GLN B 1 123 ? -4.727 -24.375 3.906 1 96.25 123 GLN B C 1
ATOM 2241 O O . GLN B 1 123 ? -4.113 -24.281 4.973 1 96.25 123 GLN B O 1
ATOM 2246 N N . ARG B 1 124 ? -4.41 -25.266 3.008 1 96.44 124 ARG B N 1
ATOM 2247 C CA . ARG B 1 124 ? -3.471 -26.344 3.299 1 96.44 124 ARG B CA 1
ATOM 2248 C C . ARG B 1 124 ? -2.131 -26.109 2.613 1 96.44 124 ARG B C 1
ATOM 2250 O O . ARG B 1 124 ? -1.175 -26.859 2.828 1 96.44 124 ARG B O 1
ATOM 2257 N N . LEU B 1 125 ? -2.016 -25.109 1.821 1 95.69 125 LEU B N 1
ATOM 2258 C CA . LEU B 1 125 ? -0.812 -24.844 1.043 1 95.69 125 LEU B CA 1
ATOM 2259 C C . LEU B 1 125 ? 0.159 -23.969 1.83 1 95.69 125 LEU B C 1
ATOM 2261 O O . LEU B 1 125 ? -0.249 -23.25 2.746 1 95.69 125 LEU B O 1
ATOM 2265 N N . ASP B 1 126 ? 1.461 -24.125 1.562 1 94.88 126 ASP B N 1
ATOM 2266 C CA . ASP B 1 126 ? 2.424 -23.094 1.964 1 94.88 126 ASP B CA 1
ATOM 2267 C C . ASP B 1 126 ? 2.297 -21.844 1.097 1 94.88 126 ASP B C 1
ATOM 2269 O O . ASP B 1 126 ? 3.08 -21.656 0.167 1 94.88 126 ASP B O 1
ATOM 2273 N N . LEU B 1 127 ? 1.323 -21.031 1.426 1 95.94 127 LEU B N 1
ATOM 2274 C CA . LEU B 1 127 ? 1.03 -19.797 0.706 1 95.94 127 LEU B CA 1
ATOM 2275 C C . LEU B 1 127 ? 1.852 -18.641 1.259 1 95.94 127 LEU B C 1
ATOM 2277 O O . LEU B 1 127 ? 1.848 -18.391 2.467 1 95.94 127 LEU B O 1
ATOM 2281 N N . ARG B 1 128 ? 2.578 -17.938 0.318 1 94.25 128 ARG B N 1
ATOM 2282 C CA . ARG B 1 128 ? 3.396 -16.797 0.716 1 94.25 128 ARG B CA 1
ATOM 2283 C C . ARG B 1 128 ? 3.1 -15.586 -0.154 1 94.25 128 ARG B C 1
ATOM 2285 O O . ARG B 1 128 ? 3.076 -15.688 -1.383 1 94.25 128 ARG B O 1
ATOM 2292 N N . PRO B 1 129 ? 2.975 -14.414 0.51 1 95.69 129 PRO B N 1
ATOM 2293 C CA . PRO B 1 129 ? 2.773 -14.211 1.947 1 95.69 129 PRO B CA 1
ATOM 2294 C C . PRO B 1 129 ? 1.549 -14.945 2.48 1 95.69 129 PRO B C 1
ATOM 2296 O O . PRO B 1 129 ? 0.629 -15.258 1.72 1 95.69 129 PRO B O 1
ATOM 2299 N N . ASP B 1 130 ? 1.586 -15.211 3.711 1 94.62 130 ASP B N 1
ATOM 2300 C CA . ASP B 1 130 ? 0.497 -15.984 4.301 1 94.62 130 ASP B CA 1
ATOM 2301 C C . ASP B 1 130 ? -0.741 -15.117 4.512 1 94.62 130 ASP B C 1
ATOM 2303 O O . ASP B 1 130 ? -0.914 -14.523 5.582 1 94.62 130 ASP B O 1
ATOM 2307 N N . ILE B 1 131 ? -1.654 -15.172 3.514 1 95.38 131 ILE B N 1
ATOM 2308 C CA . ILE B 1 131 ? -2.895 -14.414 3.605 1 95.38 131 ILE B CA 1
ATOM 2309 C C . ILE B 1 131 ? -4.086 -15.367 3.613 1 95.38 131 ILE B C 1
ATOM 2311 O O . ILE B 1 131 ? -5.164 -15.023 3.123 1 95.38 131 ILE B O 1
ATOM 2315 N N . LYS B 1 132 ? -3.91 -16.547 4.125 1 95.31 132 LYS B N 1
ATOM 2316 C CA . LYS B 1 132 ? -4.941 -17.578 4.121 1 95.31 132 LYS B CA 1
ATOM 2317 C C . LYS B 1 132 ? -6.188 -17.125 4.871 1 95.31 132 LYS B C 1
ATOM 2319 O O . LYS B 1 132 ? -7.309 -17.469 4.496 1 95.31 132 LYS B O 1
ATOM 2324 N N . GLU B 1 133 ? -5.973 -16.359 5.898 1 92.75 133 GLU B N 1
ATOM 2325 C CA . GLU B 1 133 ? -7.094 -15.891 6.707 1 92.75 133 GLU B CA 1
ATOM 2326 C C . GLU B 1 133 ? -8.086 -15.102 5.859 1 92.75 133 GLU B C 1
ATOM 2328 O O . GLU B 1 133 ? -9.297 -15.148 6.102 1 92.75 133 GLU B O 1
ATOM 2333 N N . TYR B 1 134 ? -7.586 -14.398 4.887 1 94.62 134 TYR B N 1
ATOM 2334 C CA . TYR B 1 134 ? -8.445 -13.617 4 1 94.62 134 TYR B CA 1
ATOM 2335 C C . TYR B 1 134 ? -9.43 -14.516 3.264 1 94.62 134 TYR B C 1
ATOM 2337 O O . TYR B 1 134 ? -10.57 -14.117 3.004 1 94.62 134 TYR B O 1
ATOM 2345 N N . PHE B 1 135 ? -9.039 -15.711 2.998 1 94.69 135 PHE B N 1
ATOM 2346 C CA . PHE B 1 135 ? -9.828 -16.609 2.156 1 94.69 135 PHE B CA 1
ATOM 2347 C C . PHE B 1 135 ? -10.797 -17.422 2.994 1 94.69 135 PHE B C 1
ATOM 2349 O O . PHE B 1 135 ? -11.625 -18.156 2.453 1 94.69 135 PHE B O 1
ATOM 2356 N N . LYS B 1 136 ? -10.625 -17.297 4.285 1 90.94 136 LYS B N 1
ATOM 2357 C CA . LYS B 1 136 ? -11.57 -17.984 5.164 1 90.94 136 LYS B CA 1
ATOM 2358 C C . LYS B 1 136 ? -12.906 -17.25 5.207 1 90.94 136 LYS B C 1
ATOM 2360 O O . LYS B 1 136 ? -13.938 -17.859 5.52 1 90.94 136 LYS B O 1
ATOM 2365 N N . GLY B 1 137 ? -12.836 -16 5.008 1 75.62 137 GLY B N 1
ATOM 2366 C CA . GLY B 1 137 ? -14.062 -15.219 5.066 1 75.62 137 GLY B CA 1
ATOM 2367 C C . GLY B 1 137 ? -14.969 -15.438 3.873 1 75.62 137 GLY B C 1
ATOM 2368 O O . GLY B 1 137 ? -14.531 -15.93 2.832 1 75.62 137 GLY B O 1
ATOM 2369 N N . LYS B 1 138 ? -16.234 -15.266 4.102 1 67.75 138 LYS B N 1
ATOM 2370 C CA . LYS B 1 138 ? -17.219 -15.469 3.037 1 67.75 138 LYS B CA 1
ATOM 2371 C C . LYS B 1 138 ? -17.328 -14.234 2.145 1 67.75 138 LYS B C 1
ATOM 2373 O O . LYS B 1 138 ? -17.578 -14.352 0.945 1 67.75 138 LYS B O 1
ATOM 2378 N N . LYS B 1 139 ? -17.125 -13.172 2.814 1 74.12 139 LYS B N 1
ATOM 2379 C CA . LYS B 1 139 ? -17.359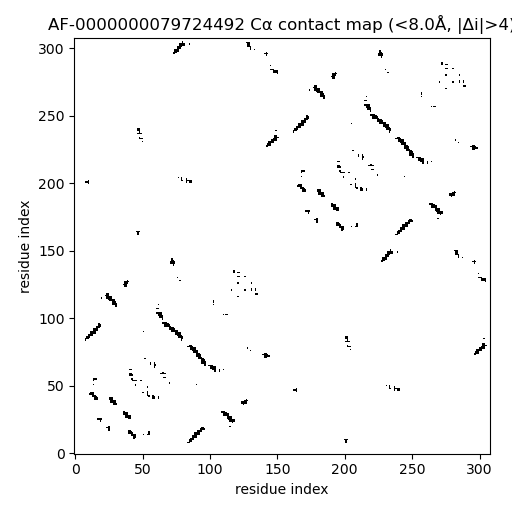 -11.969 2.016 1 74.12 139 LYS B CA 1
ATOM 2380 C C . LYS B 1 139 ? -16.047 -11.281 1.656 1 74.12 139 LYS B C 1
ATOM 2382 O O . LYS B 1 139 ? -15.18 -11.102 2.514 1 74.12 139 LYS B O 1
ATOM 2387 N N . ARG B 1 140 ? -15.922 -11.188 0.309 1 82.94 140 ARG B N 1
ATOM 2388 C CA . ARG B 1 140 ? -14.789 -10.422 -0.207 1 82.94 140 ARG B CA 1
ATOM 2389 C C . ARG B 1 140 ? -15.258 -9.133 -0.876 1 82.94 140 ARG B C 1
ATOM 2391 O O . ARG B 1 140 ? -16.094 -9.164 -1.789 1 82.94 140 ARG B O 1
ATOM 2398 N N . SER B 1 141 ? -14.938 -8.016 -0.308 1 90.44 141 SER B N 1
ATOM 2399 C CA . SER B 1 141 ? -15.328 -6.715 -0.848 1 90.44 141 SER B CA 1
ATOM 2400 C C . SER B 1 141 ? -14.133 -5.98 -1.443 1 90.44 141 SER B C 1
ATOM 2402 O O . SER B 1 141 ? -13 -6.184 -1.014 1 90.44 141 SER B O 1
ATOM 2404 N N . LEU B 1 142 ? -14.516 -5.266 -2.422 1 95.5 142 LEU B N 1
ATOM 2405 C CA . LEU B 1 142 ? -13.477 -4.441 -3.021 1 95.5 142 LEU B CA 1
ATOM 2406 C C . LEU B 1 142 ? -13.016 -3.355 -2.053 1 95.5 142 LEU B C 1
ATOM 2408 O O . LEU B 1 142 ? -13.781 -2.93 -1.185 1 95.5 142 LEU B O 1
ATOM 2412 N N . SER B 1 143 ? -11.805 -3.074 -2.105 1 97.56 143 SER B N 1
ATOM 2413 C CA . SER B 1 143 ? -11.211 -1.979 -1.345 1 97.56 143 SER B CA 1
ATOM 2414 C C . SER B 1 143 ? -11.016 -0.742 -2.215 1 97.56 143 SER B C 1
ATOM 2416 O O . SER B 1 143 ? -11.094 -0.822 -3.443 1 97.56 143 SER B O 1
ATOM 2418 N N . THR B 1 144 ? -10.742 0.386 -1.583 1 97.19 144 THR B N 1
ATOM 2419 C CA . THR B 1 144 ? -10.688 1.657 -2.295 1 97.19 144 THR B CA 1
ATOM 2420 C C . THR B 1 144 ? -9.266 1.952 -2.762 1 97.19 144 THR B C 1
ATOM 2422 O O . THR B 1 144 ? -8.32 1.9 -1.97 1 97.19 144 THR B O 1
ATOM 2425 N N . TYR B 1 145 ? -9.102 2.156 -3.965 1 97.12 145 TYR B N 1
ATOM 2426 C CA . TYR B 1 145 ? -7.875 2.561 -4.637 1 97.12 145 TYR B CA 1
ATOM 2427 C C . TYR B 1 145 ? -8.055 3.902 -5.336 1 97.12 145 TYR B C 1
ATOM 2429 O O . TYR B 1 145 ? -8.922 4.051 -6.195 1 97.12 145 TYR B O 1
ATOM 2437 N N . VAL B 1 146 ? -7.195 4.871 -5 1 96.44 146 VAL B N 1
ATOM 2438 C CA . VAL B 1 146 ? -7.355 6.227 -5.516 1 96.44 146 VAL B CA 1
ATOM 2439 C C . VAL B 1 146 ? -6.066 6.672 -6.199 1 96.44 146 VAL B C 1
ATOM 2441 O O . VAL B 1 146 ? -5.125 7.113 -5.535 1 96.44 146 VAL B O 1
ATOM 2444 N N . PRO B 1 147 ? -6.055 6.547 -7.488 1 95 147 PRO B N 1
ATOM 2445 C CA . PRO B 1 147 ? -4.945 7.199 -8.188 1 95 147 PRO B CA 1
ATOM 2446 C C . PRO B 1 147 ? -5.047 8.719 -8.164 1 95 147 PRO B C 1
ATOM 2448 O O . PRO B 1 147 ? -6.148 9.273 -8.227 1 95 147 PRO B O 1
ATOM 2451 N N . SER B 1 148 ? -3.904 9.375 -7.992 1 93.12 148 SER B N 1
ATOM 2452 C CA . SER B 1 148 ? -3.908 10.836 -8.008 1 93.12 148 SER B CA 1
ATOM 2453 C C . SER B 1 148 ? -2.73 11.383 -8.797 1 93.12 148 SER B C 1
ATOM 2455 O O . SER B 1 148 ? -1.733 10.688 -9 1 93.12 148 SER B O 1
ATOM 2457 N N . LYS B 1 149 ? -2.916 12.617 -9.281 1 83.56 149 LYS B N 1
ATOM 2458 C CA . LYS B 1 149 ? -1.844 13.289 -10.008 1 83.56 149 LYS B CA 1
ATOM 2459 C C . LYS B 1 149 ? -0.864 13.961 -9.055 1 83.56 149 LYS B C 1
ATOM 2461 O O . LYS B 1 149 ? -1.273 14.547 -8.047 1 83.56 149 LYS B O 1
ATOM 2466 N N . TRP B 1 150 ? 0.364 13.758 -9.375 1 82.75 150 TRP B N 1
ATOM 2467 C CA . TRP B 1 150 ? 1.391 14.477 -8.625 1 82.75 150 TRP B CA 1
ATOM 2468 C C . TRP B 1 150 ? 1.335 15.969 -8.93 1 82.75 150 TRP B C 1
ATOM 2470 O O . TRP B 1 150 ? 1.308 16.375 -10.094 1 82.75 150 TRP B O 1
ATOM 2480 N N . VAL B 1 151 ? 1.152 16.734 -7.867 1 70.88 151 VAL B N 1
ATOM 2481 C CA . VAL B 1 151 ? 1.123 18.172 -8.07 1 70.88 151 VAL B CA 1
ATOM 2482 C C . VAL B 1 151 ? 2.549 18.719 -8.117 1 70.88 151 VAL B C 1
ATOM 2484 O O . VAL B 1 151 ? 3.314 18.547 -7.16 1 70.88 151 VAL B O 1
ATOM 2487 N N . ALA B 1 152 ? 3.008 19.094 -9.383 1 63.31 152 ALA B N 1
ATOM 2488 C CA . ALA B 1 152 ? 4.352 19.594 -9.641 1 63.31 152 ALA B CA 1
ATOM 2489 C C . ALA B 1 152 ? 4.68 20.781 -8.727 1 63.31 152 ALA B C 1
ATOM 2491 O O . ALA B 1 152 ? 3.811 21.609 -8.438 1 63.31 152 ALA B O 1
ATOM 2492 N N . GLU B 1 153 ? 5.742 20.531 -7.867 1 55.19 153 GLU B N 1
ATOM 2493 C CA . GLU B 1 153 ? 6.242 21.688 -7.145 1 55.19 153 GLU B CA 1
ATOM 2494 C C . GLU B 1 153 ? 6.703 22.781 -8.109 1 55.19 153 GLU B C 1
ATOM 2496 O O . GLU B 1 153 ? 7.387 22.5 -9.094 1 55.19 153 GLU B O 1
ATOM 2501 N N . SER B 1 154 ? 5.82 23.719 -8.352 1 46.78 154 SER B N 1
ATOM 2502 C CA . SER B 1 154 ? 6.316 24.812 -9.188 1 46.78 154 SER B CA 1
ATOM 2503 C C . SER B 1 154 ? 7.699 25.266 -8.742 1 46.78 154 SER B C 1
ATOM 2505 O O . SER B 1 154 ? 8.031 25.188 -7.555 1 46.78 154 SER B O 1
#

Foldseek 3Di:
DPCVVVPPQDEFEKEFEFEADPVRWTKWWWFDDPRDIAIEGQITTDDPPADNVRRRQVRQCQAFVWHWDDKFWFDWDWDADPVRSYTYIYTYIYTDTPPDGTDGDVVCVRTPGMDTHDLVRLCVGRYPPPPNVQSPDDDTDTDDDDDDDDDDPD/DPCVVVPPQDEFEKEFEFEADPVRWTKWWWFDDPRDIAIEGQITTDDPPADNVRRRQVRQCQAWVWHWDDKFWFDWDWDADPVRSYIYIYTYIYTDTPPDGTDGDVVCVRTDGMDTHDLVRLCVGRYPPPPNVQSVDPDTDTDDDDDDDDDDPD

Sequence (308 aa):
MIDFLFKKKGLRVRVAALIQDKKGKVLLIQQTKKGQGYWLLPGGGIEFGESAEEALQRELKEELELDVISSAFLLLNESIDPKKQRHLIQLVFQVKVKDQVPKINPQEKAISGFGYFTFEELQRLDLRPDIKEYFKGKKRSLSTYVPSKWVAESMIDFLFKKKGLRVRVAALIQDKKGKVLLIQQTKKGQGYWLLPGGGIEFGESAEEALQRELKEELELDVISSAFLLLNESIDPKKQRHLIQLVFQVKVKDQVPKINPQEKAISGFGYFTFEELQRLDLRPDIKEYFKGKKRSLSTYVPSKWVAES

Secondary structure (DSSP, 8-state):
-----------EEEEEEE-B-TTSPEEEEEEEETTEEEEE-SEEEPPTT--HHHHHHHHHHHHH-PPEEEEEEEEEEEEE-TTSS-EEEEEEEEEEE-S------TT-TTEEEEEEE-HHHHTTS-BSS--HHHHHSS---PPEEEEEE-----/-----------EEEEEEE-B-TTSPEEEEEEEETTEEEEE-SEEEPPTT--HHHHHHHHHHHHH-PPEEEEEEEEEEEEE-TTSS-EEEEEEEEEEE-S------TT-TTEEEEEEE-HHHHTTS-BSS--HHHHHSS---PPEEEEEE-----